Protein AF-A0A135VQN6-F1 (afdb_monomer_lite)

Foldseek 3Di:
DVVVVVVVVVVVVVLLLVLLLVLLQVLLQQLLQQLCVVVVDDQDDFPPPCSVVSSSLVSLLVLLVLVVCCPPPVRVVSNLVSLLSSLVSSQVSQLDPVSSLSSLQSNLVNSLVSNVVSCCRNPVCLVVDPCNVVVSCSSSVSSSVSSCSSCVNNVVSNVVVVVVVVVVDDPDPPFPWQADPVGDTDSDQDQADPPPRDGRDDPD

Radius of gyration: 25.57 Å; chains: 1; bounding box: 72×29×68 Å

Structure (mmCIF, N/CA/C/O backbone):
data_AF-A0A135VQN6-F1
#
_entry.id   AF-A0A135VQN6-F1
#
loop_
_atom_site.group_PDB
_atom_site.id
_atom_site.type_symbol
_atom_site.label_atom_id
_atom_site.label_alt_id
_atom_site.label_comp_id
_atom_site.label_asym_id
_atom_site.label_entity_id
_atom_site.label_seq_id
_atom_site.pdbx_PDB_ins_code
_atom_site.Cartn_x
_atom_site.Cartn_y
_atom_site.Cartn_z
_atom_site.occupancy
_atom_site.B_iso_or_equiv
_atom_site.auth_seq_id
_atom_site.auth_comp_id
_atom_site.auth_asym_id
_atom_site.auth_atom_id
_atom_site.pdbx_PDB_model_num
ATOM 1 N N . MET A 1 1 ? -41.389 0.219 5.157 1.00 51.88 1 MET A N 1
ATOM 2 C CA . MET A 1 1 ? -40.443 0.177 6.299 1.00 51.88 1 MET A CA 1
ATOM 3 C C . MET A 1 1 ? -39.212 -0.703 6.045 1.00 51.88 1 MET A C 1
ATOM 5 O O . MET A 1 1 ? -38.179 -0.419 6.625 1.00 51.88 1 MET A O 1
ATOM 9 N N . LEU A 1 2 ? -39.264 -1.704 5.150 1.00 51.34 2 LEU A N 1
ATOM 10 C CA . LEU A 1 2 ? -38.089 -2.506 4.746 1.00 51.34 2 LEU A CA 1
ATOM 11 C C . LEU A 1 2 ? -37.063 -1.756 3.865 1.00 51.34 2 LEU A C 1
ATOM 13 O O . LEU A 1 2 ? -35.894 -2.120 3.862 1.00 51.34 2 LEU A O 1
ATOM 17 N N . THR A 1 3 ? -37.468 -0.697 3.159 1.00 53.47 3 THR A N 1
ATOM 18 C CA . THR A 1 3 ? -36.579 0.101 2.293 1.00 53.47 3 THR A CA 1
ATOM 19 C C . THR A 1 3 ? -35.587 0.963 3.083 1.00 53.47 3 THR A C 1
ATOM 21 O O . THR A 1 3 ? -34.406 0.988 2.765 1.00 53.47 3 THR A O 1
ATOM 24 N N . TRP A 1 4 ? -36.025 1.562 4.195 1.00 51.94 4 TRP A N 1
ATOM 25 C CA . TRP A 1 4 ? -35.196 2.459 5.013 1.00 51.94 4 TRP A CA 1
ATOM 26 C C . TRP A 1 4 ? -33.974 1.779 5.658 1.00 51.94 4 TRP A C 1
ATOM 28 O O . TRP A 1 4 ? -32.922 2.395 5.807 1.00 51.94 4 TRP A O 1
ATOM 38 N N . HIS A 1 5 ? -34.081 0.498 6.027 1.00 54.38 5 HIS A N 1
ATOM 39 C CA . HIS A 1 5 ? -32.941 -0.248 6.572 1.00 54.38 5 HIS A CA 1
ATOM 40 C C . HIS A 1 5 ? -31.945 -0.698 5.496 1.00 54.38 5 HIS A C 1
ATOM 42 O O . HIS A 1 5 ? -30.754 -0.810 5.790 1.00 54.38 5 HIS A O 1
ATOM 48 N N . ALA A 1 6 ? -32.405 -0.920 4.260 1.00 63.00 6 ALA A N 1
ATOM 49 C CA . ALA A 1 6 ? -31.524 -1.253 3.145 1.00 63.00 6 ALA A CA 1
ATOM 50 C C . ALA A 1 6 ? -30.645 -0.052 2.755 1.00 63.00 6 ALA A C 1
ATOM 52 O O . ALA A 1 6 ? -29.435 -0.207 2.584 1.00 63.00 6 ALA A O 1
ATOM 53 N N . ASP A 1 7 ? -31.227 1.149 2.720 1.00 66.25 7 ASP A N 1
ATOM 54 C CA . ASP A 1 7 ? -30.519 2.376 2.336 1.00 66.25 7 ASP A CA 1
ATOM 55 C C . ASP A 1 7 ? -29.424 2.756 3.348 1.00 66.25 7 ASP A C 1
ATOM 57 O O . ASP A 1 7 ? -28.283 3.035 2.966 1.00 66.25 7 ASP A O 1
ATOM 61 N N . ALA A 1 8 ? -29.718 2.657 4.651 1.00 66.94 8 ALA A N 1
ATOM 62 C CA . ALA A 1 8 ? -28.738 2.923 5.707 1.00 66.94 8 ALA A CA 1
ATOM 63 C C . ALA A 1 8 ? -27.554 1.933 5.687 1.00 66.94 8 ALA A C 1
ATOM 65 O O . ALA A 1 8 ? -26.400 2.319 5.899 1.00 66.94 8 ALA A O 1
ATOM 66 N N . GLY A 1 9 ? -27.816 0.653 5.393 1.00 71.56 9 GLY A N 1
ATOM 67 C CA . GLY A 1 9 ? -26.772 -0.368 5.270 1.00 71.56 9 GLY A CA 1
ATOM 68 C C . GLY A 1 9 ? -25.844 -0.134 4.073 1.00 71.56 9 GLY A C 1
ATOM 69 O O . GLY A 1 9 ? -24.624 -0.288 4.194 1.00 71.56 9 GLY A O 1
ATOM 70 N N . LEU A 1 10 ? -26.401 0.288 2.933 1.00 75.31 10 LEU A N 1
ATOM 71 C CA . LEU A 1 10 ? -25.640 0.606 1.720 1.00 75.31 10 LEU A CA 1
ATOM 72 C C . LEU A 1 10 ? -24.741 1.829 1.909 1.00 75.31 10 LEU A C 1
ATOM 74 O O . LEU A 1 10 ? -23.573 1.807 1.512 1.00 75.31 10 LEU A O 1
ATOM 78 N N . GLU A 1 11 ? -25.245 2.878 2.557 1.00 78.06 11 GLU A N 1
ATOM 79 C CA . GLU A 1 11 ? -24.457 4.077 2.836 1.00 78.06 11 GLU A CA 1
ATOM 80 C C . GLU A 1 11 ? -23.295 3.789 3.793 1.00 78.06 11 GLU A C 1
ATOM 82 O O . GLU A 1 11 ? -22.157 4.211 3.552 1.00 78.06 11 GLU A O 1
ATOM 87 N N . GLN A 1 12 ? -23.540 2.997 4.838 1.00 75.25 12 GLN A N 1
ATOM 88 C CA . GLN A 1 12 ? -22.486 2.582 5.753 1.00 75.25 12 GLN A CA 1
ATOM 89 C C . GLN A 1 12 ? -21.418 1.744 5.032 1.00 75.25 12 GLN A C 1
ATOM 91 O O . GLN A 1 12 ? -20.223 2.020 5.177 1.00 75.25 12 GLN A O 1
ATOM 96 N N . ALA A 1 13 ? -21.819 0.773 4.205 1.00 76.88 13 ALA A N 1
ATOM 97 C CA . ALA A 1 13 ? -20.895 -0.033 3.406 1.00 76.88 13 ALA A CA 1
ATOM 98 C C . ALA A 1 13 ? -20.051 0.825 2.446 1.00 76.88 13 ALA A C 1
ATOM 100 O O . ALA A 1 13 ? -18.825 0.680 2.409 1.00 76.88 13 ALA A O 1
ATOM 101 N N . ARG A 1 14 ? -20.674 1.775 1.736 1.00 84.19 14 ARG A N 1
ATOM 102 C CA . ARG A 1 14 ? -19.988 2.735 0.855 1.00 84.19 14 ARG A CA 1
ATOM 103 C C . ARG A 1 14 ? -18.934 3.536 1.614 1.00 84.19 14 ARG A C 1
ATOM 105 O O . ARG A 1 14 ? -17.789 3.615 1.175 1.00 84.19 14 ARG A O 1
ATOM 112 N N . ASN A 1 15 ? -19.286 4.070 2.781 1.00 85.06 15 ASN A N 1
ATOM 113 C CA . ASN A 1 15 ? -18.371 4.866 3.600 1.00 85.06 15 ASN A CA 1
ATOM 114 C C . ASN A 1 15 ? -17.160 4.048 4.075 1.00 85.06 15 ASN A C 1
ATOM 116 O O . ASN A 1 15 ? -16.049 4.573 4.162 1.00 85.06 15 ASN A O 1
ATOM 120 N N . HIS A 1 16 ? -17.338 2.752 4.347 1.00 85.50 16 HIS A N 1
ATOM 121 C CA . HIS A 1 16 ? -16.221 1.858 4.655 1.00 85.50 16 HIS A CA 1
ATOM 122 C C . HIS A 1 16 ? -15.303 1.632 3.449 1.00 85.50 16 HIS A C 1
ATOM 124 O O . HIS A 1 16 ? -14.084 1.684 3.606 1.00 85.50 16 HIS A O 1
ATOM 130 N N . ILE A 1 17 ? -15.867 1.415 2.259 1.00 88.88 17 ILE A N 1
ATOM 131 C CA . ILE A 1 17 ? -15.091 1.214 1.026 1.00 88.88 17 ILE A CA 1
ATOM 132 C C . ILE A 1 17 ? -14.264 2.460 0.708 1.00 88.88 17 ILE A C 1
ATOM 134 O O . ILE A 1 17 ? -13.051 2.355 0.544 1.00 88.88 17 ILE A O 1
ATOM 138 N N . VAL A 1 18 ? -14.900 3.636 0.694 1.00 93.12 18 VAL A N 1
ATOM 139 C CA . VAL A 1 18 ? -14.240 4.910 0.369 1.00 93.12 18 VAL A CA 1
ATOM 140 C C . VAL A 1 18 ? -13.104 5.210 1.344 1.00 93.12 18 VAL A C 1
ATOM 142 O O . VAL A 1 18 ? -12.029 5.618 0.920 1.00 93.12 18 VAL A O 1
ATOM 145 N N . ARG A 1 19 ? -13.293 4.963 2.646 1.00 91.75 19 ARG A N 1
ATOM 146 C CA . ARG A 1 19 ? -12.235 5.192 3.645 1.00 91.75 19 ARG A CA 1
ATOM 147 C C . ARG A 1 19 ? -11.033 4.272 3.461 1.00 91.75 19 ARG A C 1
ATOM 149 O O . ARG A 1 19 ? -9.909 4.746 3.582 1.00 91.75 19 ARG A O 1
ATOM 156 N N . ASN A 1 20 ? -11.262 2.995 3.162 1.00 93.50 20 ASN A N 1
ATOM 157 C CA . ASN A 1 20 ? -10.170 2.050 2.921 1.00 93.50 20 ASN A CA 1
ATOM 158 C C . ASN A 1 20 ? -9.434 2.383 1.613 1.00 93.50 20 ASN A C 1
ATOM 160 O O . ASN A 1 20 ? -8.210 2.346 1.577 1.00 93.50 20 ASN A O 1
ATOM 164 N N . LEU A 1 21 ? -10.164 2.764 0.560 1.00 95.69 21 LEU A N 1
ATOM 165 C CA . LEU A 1 21 ? -9.567 3.238 -0.690 1.00 95.69 21 LEU A CA 1
ATOM 166 C C . LEU A 1 21 ? -8.705 4.484 -0.453 1.00 95.69 21 LEU A C 1
ATOM 168 O O . LEU A 1 21 ? -7.562 4.532 -0.895 1.00 95.69 21 LEU A O 1
ATOM 172 N N . LEU A 1 22 ? -9.231 5.472 0.277 1.00 96.56 22 LEU A N 1
ATOM 173 C CA . LEU A 1 22 ? -8.521 6.714 0.572 1.00 96.56 22 LEU A CA 1
ATOM 174 C C . LEU A 1 22 ? -7.262 6.461 1.412 1.00 96.56 22 LEU A C 1
ATOM 176 O O . LEU A 1 22 ? -6.206 7.002 1.100 1.00 96.56 22 LEU A O 1
ATOM 180 N N . GLY A 1 23 ? -7.354 5.603 2.432 1.00 94.94 23 GLY A N 1
ATOM 181 C CA . GLY A 1 23 ? -6.194 5.187 3.220 1.00 94.94 23 GLY A CA 1
ATOM 182 C C . GLY A 1 23 ? -5.141 4.474 2.370 1.00 94.94 23 GLY A C 1
ATOM 183 O O . GLY A 1 23 ? -3.954 4.754 2.513 1.00 94.94 23 GLY A O 1
ATOM 184 N N . GLY A 1 24 ? -5.570 3.612 1.442 1.00 96.25 24 GLY A N 1
ATOM 185 C CA . GLY A 1 24 ? -4.678 2.928 0.508 1.00 96.25 24 GLY A CA 1
ATOM 186 C C . GLY A 1 24 ? -3.982 3.886 -0.459 1.00 96.25 24 GLY A C 1
ATOM 187 O O . GLY A 1 24 ? -2.772 3.791 -0.656 1.00 96.25 24 GLY A O 1
ATOM 188 N N . LEU A 1 25 ? -4.723 4.854 -1.004 1.00 97.62 25 LEU A N 1
ATOM 189 C CA . LEU A 1 25 ? -4.193 5.894 -1.884 1.00 97.62 25 LEU A CA 1
ATOM 190 C C . LEU A 1 25 ? -3.160 6.765 -1.161 1.00 97.62 25 LEU A C 1
ATOM 192 O O . LEU A 1 25 ? -2.025 6.872 -1.618 1.00 97.62 25 LEU A O 1
ATOM 196 N N . ILE A 1 26 ? -3.533 7.353 -0.021 1.00 97.75 26 ILE A N 1
ATOM 197 C CA . ILE A 1 26 ? -2.648 8.237 0.750 1.00 97.75 26 ILE A CA 1
ATOM 198 C C . ILE A 1 26 ? -1.417 7.464 1.228 1.00 97.75 26 ILE A C 1
ATOM 200 O O . ILE A 1 26 ? -0.299 7.950 1.074 1.00 97.75 26 ILE A O 1
ATOM 204 N N . GLY A 1 27 ? -1.606 6.248 1.749 1.00 97.25 27 GLY A N 1
ATOM 205 C CA . GLY A 1 27 ? -0.508 5.380 2.166 1.00 97.25 27 GLY A CA 1
ATOM 206 C C . GLY A 1 27 ? 0.478 5.113 1.029 1.00 97.25 27 GLY A C 1
ATOM 207 O O . GLY A 1 27 ? 1.678 5.265 1.227 1.00 97.25 27 GLY A O 1
ATOM 208 N N . SER A 1 28 ? -0.016 4.803 -0.172 1.00 97.50 28 SER A N 1
ATOM 209 C CA . SER A 1 28 ? 0.837 4.540 -1.341 1.00 97.50 28 SER A CA 1
ATOM 210 C C . SER A 1 28 ? 1.604 5.782 -1.795 1.00 97.50 28 SER A C 1
ATOM 212 O O . SER A 1 28 ? 2.800 5.690 -2.046 1.00 97.50 28 SER A O 1
ATOM 214 N N . VAL A 1 29 ? 0.954 6.953 -1.852 1.00 97.69 29 VAL A N 1
ATOM 215 C CA . VAL A 1 29 ? 1.615 8.212 -2.246 1.00 97.69 29 VAL A CA 1
ATOM 216 C C . VAL A 1 29 ? 2.700 8.603 -1.243 1.00 97.69 29 VAL A C 1
ATOM 218 O O . VAL A 1 29 ? 3.822 8.912 -1.640 1.00 97.69 29 VAL A O 1
ATOM 221 N N . VAL A 1 30 ? 2.388 8.562 0.057 1.00 97.75 30 VAL A N 1
ATOM 222 C CA . VAL A 1 30 ? 3.363 8.884 1.109 1.00 97.75 30 VAL A CA 1
ATOM 223 C C . VAL A 1 30 ? 4.508 7.876 1.100 1.00 97.75 30 VAL A C 1
ATOM 225 O O . VAL A 1 30 ? 5.666 8.276 1.141 1.00 97.75 30 VAL A O 1
ATOM 228 N N . GLY A 1 31 ? 4.201 6.584 0.992 1.00 97.00 31 GLY A N 1
ATOM 229 C CA . GLY A 1 31 ? 5.199 5.522 0.915 1.00 97.00 31 GLY A CA 1
ATOM 230 C C . GLY A 1 31 ? 6.148 5.681 -0.268 1.00 97.00 31 GLY A C 1
ATOM 231 O O . GLY A 1 31 ? 7.359 5.601 -0.088 1.00 97.00 31 GLY A O 1
ATOM 232 N N . ALA A 1 32 ? 5.607 5.951 -1.458 1.00 96.56 32 ALA A N 1
ATOM 233 C CA . ALA A 1 32 ? 6.393 6.168 -2.668 1.00 96.56 32 ALA A CA 1
ATOM 234 C C . ALA A 1 32 ? 7.325 7.379 -2.520 1.00 96.56 32 ALA A C 1
ATOM 236 O O . ALA A 1 32 ? 8.507 7.286 -2.843 1.00 96.56 32 ALA A O 1
ATOM 237 N N . GLY A 1 33 ? 6.819 8.488 -1.968 1.00 96.31 33 GLY A N 1
ATOM 238 C CA . GLY A 1 33 ? 7.621 9.681 -1.698 1.00 96.31 33 GLY A CA 1
ATOM 239 C C . GLY A 1 33 ? 8.730 9.439 -0.671 1.00 96.31 33 GLY A C 1
ATOM 240 O O . GLY A 1 33 ? 9.877 9.809 -0.909 1.00 96.31 33 GLY A O 1
ATOM 241 N N . VAL A 1 34 ? 8.415 8.777 0.447 1.00 96.44 34 VAL A N 1
ATOM 242 C CA . VAL A 1 34 ? 9.400 8.433 1.486 1.00 96.44 34 VAL A CA 1
ATOM 243 C C . VAL A 1 34 ? 10.484 7.524 0.921 1.00 96.44 34 VAL A C 1
ATOM 245 O O . VAL A 1 34 ? 11.666 7.812 1.098 1.00 96.44 34 VAL A O 1
ATOM 248 N N . LEU A 1 35 ? 10.106 6.470 0.197 1.00 95.06 35 LEU A N 1
ATOM 249 C CA . LEU A 1 35 ? 11.075 5.544 -0.376 1.00 95.06 35 LEU A CA 1
ATOM 250 C C . LEU A 1 35 ? 11.969 6.234 -1.410 1.00 95.06 35 LEU A C 1
ATOM 252 O O . LEU A 1 35 ? 13.176 6.009 -1.411 1.00 95.06 35 LEU A O 1
ATOM 256 N N . ALA A 1 36 ? 11.409 7.107 -2.249 1.00 92.62 36 ALA A N 1
ATOM 257 C CA . ALA A 1 36 ? 12.186 7.874 -3.217 1.00 92.62 36 ALA A CA 1
ATOM 258 C C . ALA A 1 36 ? 13.203 8.810 -2.543 1.00 92.62 36 ALA A C 1
ATOM 260 O O . ALA A 1 36 ? 14.320 8.945 -3.032 1.00 92.62 36 ALA A O 1
ATOM 261 N N . ILE A 1 37 ? 12.862 9.417 -1.402 1.00 92.56 37 ILE A N 1
ATOM 262 C CA . ILE A 1 37 ? 13.809 10.229 -0.622 1.00 92.56 37 ILE A CA 1
ATOM 263 C C . ILE A 1 37 ? 14.908 9.348 -0.015 1.00 92.56 37 ILE A C 1
ATOM 265 O O . ILE A 1 37 ? 16.080 9.710 -0.069 1.00 92.56 37 ILE A O 1
ATOM 269 N N . LEU A 1 38 ? 14.541 8.196 0.556 1.00 93.81 38 LEU A N 1
ATOM 270 C CA . LEU A 1 38 ? 15.477 7.314 1.259 1.00 93.81 38 LEU A CA 1
ATOM 271 C C . LEU A 1 38 ? 16.432 6.568 0.321 1.00 93.81 38 LEU A C 1
ATOM 273 O O . LEU A 1 38 ? 17.587 6.359 0.679 1.00 93.81 38 LEU A O 1
ATOM 277 N N . LEU A 1 39 ? 15.960 6.138 -0.851 1.00 92.19 39 LEU A N 1
ATOM 278 C CA . LEU A 1 39 ? 16.791 5.458 -1.849 1.00 92.19 39 LEU A CA 1
ATOM 279 C C . LEU A 1 39 ? 17.518 6.433 -2.777 1.00 92.19 39 LEU A C 1
ATOM 281 O O . LEU A 1 39 ? 18.493 6.028 -3.403 1.00 92.19 39 LEU A O 1
ATOM 285 N N . ALA A 1 40 ? 17.043 7.679 -2.888 1.00 88.31 40 ALA A N 1
ATOM 286 C CA . ALA A 1 40 ? 17.524 8.670 -3.851 1.00 88.31 40 ALA A CA 1
ATOM 287 C C . ALA A 1 40 ? 17.783 8.060 -5.249 1.00 88.31 40 ALA A C 1
ATOM 289 O O . ALA A 1 40 ? 18.887 8.197 -5.787 1.00 88.31 40 ALA A O 1
ATOM 290 N N . PRO A 1 41 ? 16.804 7.333 -5.830 1.00 84.00 41 PRO A N 1
ATOM 291 C CA . PRO A 1 41 ? 17.029 6.589 -7.056 1.00 84.00 41 PRO A CA 1
ATOM 292 C C . PRO A 1 41 ? 17.374 7.545 -8.195 1.00 84.00 41 PRO A C 1
ATOM 294 O O . PRO A 1 41 ? 16.880 8.676 -8.256 1.00 84.00 41 PRO A O 1
ATOM 297 N N . HIS A 1 42 ? 18.205 7.073 -9.124 1.00 80.75 42 HIS A N 1
ATOM 298 C CA . HIS A 1 42 ? 18.492 7.840 -10.327 1.00 80.75 42 HIS A CA 1
ATOM 299 C C . HIS A 1 42 ? 17.186 8.150 -11.076 1.00 80.75 42 HIS A C 1
ATOM 301 O O . HIS A 1 42 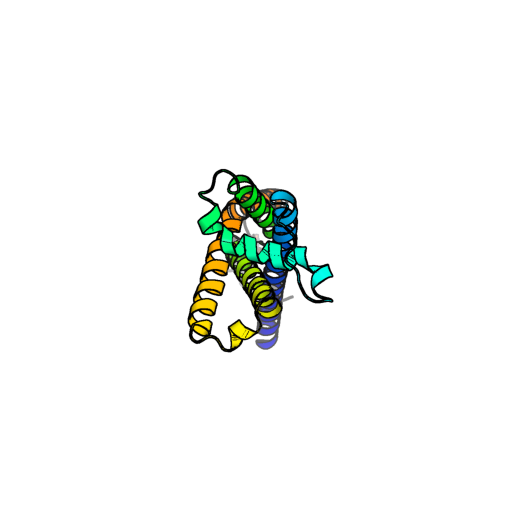? 16.344 7.256 -11.215 1.00 80.75 42 HIS A O 1
ATOM 307 N N . PRO A 1 43 ? 16.997 9.393 -11.561 1.00 77.88 43 PRO A N 1
ATOM 308 C CA . PRO A 1 43 ? 15.778 9.762 -12.261 1.00 77.88 43 PRO A CA 1
ATOM 309 C C . PRO A 1 43 ? 15.607 8.888 -13.501 1.00 77.88 43 PRO A C 1
ATOM 311 O O . PRO A 1 43 ? 16.454 8.887 -14.396 1.00 77.88 43 PRO A O 1
ATOM 314 N N . VAL A 1 44 ? 14.503 8.148 -13.560 1.00 85.12 44 VAL A N 1
ATOM 315 C CA . VAL A 1 44 ? 14.083 7.480 -14.793 1.00 85.12 44 VAL A CA 1
ATOM 316 C C . VAL A 1 44 ? 13.583 8.559 -15.752 1.00 85.12 44 VAL A C 1
ATOM 318 O O . VAL A 1 44 ? 12.815 9.441 -15.364 1.00 85.12 44 VAL A O 1
ATOM 321 N N . ALA A 1 45 ? 14.038 8.511 -17.004 1.00 88.00 45 ALA A N 1
ATOM 322 C CA . ALA A 1 45 ? 13.654 9.477 -18.025 1.00 88.00 45 ALA A CA 1
ATOM 323 C C . ALA A 1 45 ? 12.229 9.193 -18.527 1.00 88.00 45 ALA A C 1
ATOM 325 O O . ALA A 1 45 ? 12.034 8.464 -19.499 1.00 88.00 45 ALA A O 1
ATOM 326 N N . TYR A 1 46 ? 11.228 9.763 -17.855 1.00 90.81 46 TYR A N 1
ATOM 327 C CA . TYR A 1 46 ? 9.849 9.747 -18.341 1.00 90.81 46 TYR A CA 1
ATOM 328 C C . TYR A 1 46 ? 9.627 10.835 -19.404 1.00 90.81 46 TYR A C 1
ATOM 330 O O . TYR A 1 46 ? 10.176 11.932 -19.283 1.00 90.81 46 TYR A O 1
ATOM 338 N N . PRO A 1 47 ? 8.798 10.576 -20.432 1.00 92.38 47 PRO A N 1
ATOM 339 C CA . PRO A 1 47 ? 8.373 11.606 -21.368 1.00 92.38 47 PRO A CA 1
ATOM 340 C C . PRO A 1 47 ? 7.497 12.654 -20.667 1.00 92.38 47 PRO A C 1
ATOM 342 O O . PRO A 1 47 ? 6.710 12.336 -19.772 1.00 92.38 47 PRO A O 1
ATOM 345 N N . SER A 1 48 ? 7.589 13.909 -21.108 1.00 91.69 48 SER A N 1
ATOM 346 C CA . SER A 1 48 ? 6.712 14.980 -20.622 1.00 91.69 48 SER A CA 1
ATOM 347 C C . SER A 1 48 ? 5.237 14.665 -20.938 1.00 91.69 48 SER A C 1
ATOM 349 O O . SER A 1 48 ? 4.961 14.183 -22.042 1.00 91.69 48 SER A O 1
ATOM 351 N N . PRO A 1 49 ? 4.273 14.902 -20.020 1.00 91.62 49 PRO A N 1
ATOM 352 C CA . PRO A 1 49 ? 4.382 15.608 -18.732 1.00 91.62 49 PRO A CA 1
ATOM 353 C C . PRO A 1 49 ? 4.605 14.698 -17.505 1.00 91.62 49 PRO A C 1
ATOM 355 O O . PRO A 1 49 ? 4.430 15.142 -16.365 1.00 91.62 49 PRO A O 1
ATOM 358 N N . PHE A 1 50 ? 4.921 13.416 -17.712 1.00 91.88 50 PHE A N 1
ATOM 359 C CA . PHE A 1 50 ? 5.051 12.427 -16.633 1.00 91.88 50 PHE A CA 1
ATOM 360 C C . PHE A 1 50 ? 6.349 12.571 -15.834 1.00 91.88 50 PHE A C 1
ATOM 362 O O . PHE A 1 50 ? 6.442 12.083 -14.708 1.00 91.88 50 PHE A O 1
ATOM 369 N N . ASP A 1 51 ? 7.312 13.307 -16.381 1.00 89.69 51 ASP A N 1
ATOM 370 C CA . ASP A 1 51 ? 8.516 13.763 -15.698 1.00 89.69 51 ASP A CA 1
ATOM 371 C C . ASP A 1 51 ? 8.207 14.513 -14.397 1.00 89.69 51 ASP A C 1
ATOM 373 O O . ASP A 1 51 ? 8.949 14.370 -13.438 1.00 89.69 51 ASP A O 1
ATOM 377 N N . ASN A 1 52 ? 7.079 15.222 -14.288 1.00 90.62 52 ASN A N 1
ATOM 378 C CA . ASN A 1 52 ? 6.705 15.923 -13.050 1.00 90.62 52 ASN A CA 1
ATOM 379 C C . ASN A 1 52 ? 6.257 14.995 -11.908 1.00 90.62 52 ASN A C 1
ATOM 381 O O . ASN A 1 52 ? 6.325 15.375 -10.740 1.00 90.62 52 ASN A O 1
ATOM 385 N N . ILE A 1 53 ? 5.783 13.786 -12.225 1.00 92.94 53 ILE A N 1
ATOM 386 C CA . ILE A 1 53 ? 5.267 12.815 -11.242 1.00 92.94 53 ILE A CA 1
ATOM 387 C C . ILE A 1 53 ? 6.183 11.596 -11.087 1.00 92.94 53 ILE A C 1
ATOM 389 O O . ILE A 1 53 ? 5.782 10.585 -10.506 1.00 92.94 53 ILE A O 1
ATOM 393 N N . TRP A 1 54 ? 7.420 11.690 -11.581 1.00 92.75 54 TRP A N 1
ATOM 394 C CA . TRP A 1 54 ? 8.379 10.586 -11.621 1.00 92.75 54 TRP A CA 1
ATOM 395 C C . TRP A 1 54 ? 8.605 9.938 -10.249 1.00 92.75 54 TRP A C 1
ATOM 397 O O . TRP A 1 54 ? 8.703 8.718 -10.159 1.00 92.75 54 TRP A O 1
ATOM 407 N N . VAL A 1 55 ? 8.616 10.741 -9.177 1.00 93.50 55 VAL A N 1
ATOM 408 C CA . VAL A 1 55 ? 8.788 10.282 -7.788 1.00 93.50 55 VAL A CA 1
ATOM 409 C C . VAL A 1 55 ? 7.720 9.260 -7.410 1.00 93.50 55 VAL A C 1
ATOM 411 O O . VAL A 1 55 ? 8.022 8.249 -6.784 1.00 93.50 55 VAL A O 1
ATOM 414 N N . LEU A 1 56 ? 6.469 9.504 -7.809 1.00 95.31 56 LEU A N 1
ATOM 415 C CA . LEU A 1 56 ? 5.362 8.598 -7.526 1.00 95.31 56 LEU A CA 1
ATOM 416 C C . LEU A 1 56 ? 5.477 7.312 -8.353 1.00 95.31 56 LEU A C 1
ATOM 418 O O . LEU A 1 56 ? 5.287 6.226 -7.812 1.00 95.31 56 LEU A O 1
ATOM 422 N N . LEU A 1 57 ? 5.812 7.432 -9.641 1.00 95.44 57 LEU A N 1
ATOM 423 C CA . LEU A 1 57 ? 5.956 6.294 -10.556 1.00 95.44 57 LEU A CA 1
ATOM 424 C C . LEU A 1 57 ? 7.093 5.362 -10.108 1.00 95.44 57 LEU A C 1
ATOM 426 O O . LEU A 1 57 ? 6.854 4.191 -9.813 1.00 95.44 57 LEU A O 1
ATOM 430 N N . VAL A 1 58 ? 8.299 5.915 -9.952 1.00 94.12 58 VAL A N 1
ATOM 431 C CA . VAL A 1 58 ? 9.502 5.194 -9.506 1.00 94.12 58 VAL A CA 1
ATOM 432 C C . VAL A 1 58 ? 9.356 4.710 -8.069 1.00 94.12 58 VAL A C 1
ATOM 434 O O . VAL A 1 58 ? 9.781 3.604 -7.744 1.00 94.12 58 VAL A O 1
ATOM 437 N N . GLY A 1 59 ? 8.755 5.508 -7.187 1.00 94.50 59 GLY A N 1
ATOM 438 C CA . GLY A 1 59 ? 8.531 5.119 -5.797 1.00 94.50 59 GLY A CA 1
ATOM 439 C C . GLY A 1 59 ? 7.610 3.904 -5.683 1.00 94.50 59 GLY A C 1
ATOM 440 O O . GLY A 1 59 ? 7.941 2.954 -4.977 1.00 94.50 59 GLY A O 1
ATOM 441 N N . CYS A 1 60 ? 6.490 3.883 -6.414 1.00 96.06 60 CYS A N 1
ATOM 442 C CA . CYS A 1 60 ? 5.590 2.727 -6.444 1.00 96.06 60 CYS A CA 1
ATOM 443 C C . CYS A 1 60 ? 6.235 1.504 -7.103 1.00 96.06 60 CYS A C 1
ATOM 445 O O . CYS A 1 60 ? 6.078 0.396 -6.601 1.00 96.06 60 CYS A O 1
ATOM 447 N N . GLU A 1 61 ? 6.976 1.678 -8.199 1.00 94.25 61 GLU A N 1
ATOM 448 C CA . GLU A 1 61 ? 7.735 0.592 -8.830 1.00 94.25 61 GLU A CA 1
ATOM 449 C C . GLU A 1 61 ? 8.756 -0.034 -7.871 1.00 94.25 61 GLU A C 1
ATOM 451 O O . GLU A 1 61 ? 8.745 -1.248 -7.677 1.00 94.25 61 GLU A O 1
ATOM 456 N N . ASN A 1 62 ? 9.546 0.779 -7.165 1.00 94.50 62 ASN A N 1
ATOM 457 C CA . ASN A 1 62 ? 10.463 0.273 -6.145 1.00 94.50 62 ASN A CA 1
ATOM 458 C C . ASN A 1 62 ? 9.715 -0.414 -4.994 1.00 94.50 62 ASN A C 1
ATOM 460 O O . ASN A 1 62 ? 10.105 -1.502 -4.580 1.00 94.50 62 ASN A O 1
ATOM 464 N N . LEU A 1 63 ? 8.608 0.159 -4.499 1.00 95.81 63 LEU A N 1
ATOM 465 C CA . LEU A 1 63 ? 7.780 -0.488 -3.471 1.00 95.81 63 LEU A CA 1
ATOM 466 C C . LEU A 1 63 ? 7.259 -1.856 -3.932 1.00 95.81 63 LEU A C 1
ATOM 468 O O . LEU A 1 63 ? 7.256 -2.800 -3.140 1.00 95.81 63 LEU A O 1
ATOM 472 N N . GLN A 1 64 ? 6.856 -1.997 -5.196 1.00 95.62 64 GLN A N 1
ATOM 473 C CA . GLN A 1 64 ? 6.445 -3.281 -5.766 1.00 95.62 64 GLN A CA 1
ATOM 474 C C . GLN A 1 64 ? 7.586 -4.309 -5.722 1.00 95.62 64 GLN A C 1
ATOM 476 O O . GLN A 1 64 ? 7.345 -5.479 -5.419 1.00 95.62 64 GLN A O 1
ATOM 481 N N . GLN A 1 65 ? 8.823 -3.858 -5.913 1.00 91.94 65 GLN A N 1
ATOM 482 C CA . GLN A 1 65 ? 10.039 -4.670 -5.857 1.00 91.94 65 GLN A CA 1
ATOM 483 C C . GLN A 1 65 ? 10.606 -4.836 -4.434 1.00 91.94 65 GLN A C 1
ATOM 485 O O . GLN A 1 65 ? 11.717 -5.326 -4.269 1.00 91.94 65 GLN A O 1
ATOM 490 N N . SER A 1 66 ? 9.858 -4.502 -3.375 1.00 91.12 66 SER A N 1
ATOM 491 C CA . SER A 1 66 ? 10.381 -4.577 -1.998 1.00 91.12 66 SER A CA 1
ATOM 492 C C . SER A 1 66 ? 10.921 -5.961 -1.621 1.00 91.12 66 SER A C 1
ATOM 494 O O . SER A 1 66 ? 11.969 -6.056 -0.997 1.00 91.12 66 SER A O 1
ATOM 496 N N . VAL A 1 67 ? 10.224 -7.045 -1.984 1.00 86.50 67 VAL A N 1
ATOM 497 C CA . VAL A 1 67 ? 10.564 -8.417 -1.546 1.00 86.50 67 VAL A CA 1
ATOM 498 C C . VAL A 1 67 ? 11.995 -8.834 -1.900 1.00 86.50 67 VAL A C 1
ATOM 500 O O . VAL A 1 67 ? 12.713 -9.224 -0.980 1.00 86.50 67 VAL A O 1
ATOM 503 N N . PRO A 1 68 ? 12.449 -8.754 -3.166 1.00 85.00 68 PRO A N 1
ATOM 504 C CA . PRO A 1 68 ? 13.833 -9.094 -3.496 1.00 85.00 68 PRO A CA 1
ATOM 505 C C . PRO A 1 68 ? 14.862 -8.180 -2.810 1.00 85.00 68 PRO A C 1
ATOM 507 O O . PRO A 1 68 ? 15.957 -8.640 -2.499 1.00 85.00 68 PRO A O 1
ATOM 510 N N . HIS A 1 69 ? 14.511 -6.925 -2.513 1.00 87.31 69 HIS A N 1
ATOM 511 C CA . HIS A 1 69 ? 15.413 -5.956 -1.880 1.00 87.31 69 HIS A CA 1
ATOM 512 C C . HIS A 1 69 ? 15.414 -5.988 -0.342 1.00 87.31 69 HIS A C 1
ATOM 514 O O . HIS A 1 69 ? 16.308 -5.425 0.283 1.00 87.31 69 HIS A O 1
ATOM 520 N N . LEU A 1 70 ? 14.479 -6.694 0.303 1.00 80.06 70 LEU A N 1
ATOM 521 C CA . LEU A 1 70 ? 14.459 -6.833 1.768 1.00 80.06 70 LEU A CA 1
ATOM 522 C C . LEU A 1 70 ? 15.656 -7.621 2.322 1.00 80.06 70 LEU A C 1
ATOM 524 O O . LEU A 1 70 ? 15.957 -7.504 3.509 1.00 80.06 70 LEU A O 1
ATOM 528 N N . LEU A 1 71 ? 16.323 -8.423 1.490 1.00 84.50 71 LEU A N 1
ATOM 529 C CA . LEU A 1 71 ? 17.522 -9.177 1.872 1.00 84.50 71 LEU A CA 1
ATOM 530 C C . LEU A 1 71 ? 18.826 -8.428 1.571 1.00 84.50 71 LEU A C 1
ATOM 532 O O . LEU A 1 71 ? 19.887 -8.866 2.013 1.00 84.50 71 LEU A O 1
ATOM 536 N N . ASP A 1 72 ? 18.764 -7.317 0.837 1.00 90.62 72 ASP A N 1
ATOM 537 C CA . ASP A 1 72 ? 19.934 -6.496 0.549 1.00 90.62 72 ASP A CA 1
ATOM 538 C C . ASP A 1 72 ? 20.171 -5.510 1.706 1.00 90.62 72 ASP A C 1
ATOM 540 O O . ASP A 1 72 ? 19.360 -4.604 1.916 1.00 90.62 72 ASP A O 1
ATOM 544 N N . PRO A 1 73 ? 21.276 -5.636 2.463 1.00 88.31 73 PRO A N 1
ATOM 545 C CA . PRO A 1 73 ? 21.526 -4.804 3.637 1.00 88.31 73 PRO A CA 1
ATOM 546 C C . PRO A 1 73 ? 21.622 -3.307 3.315 1.00 88.31 73 PRO A C 1
ATOM 548 O O . PRO A 1 73 ? 21.391 -2.489 4.204 1.00 88.31 73 PRO A O 1
ATOM 551 N N . ASN A 1 74 ? 21.922 -2.935 2.067 1.00 90.00 74 ASN A N 1
ATOM 552 C CA . ASN A 1 74 ? 22.032 -1.531 1.668 1.00 90.00 74 ASN A CA 1
ATOM 553 C C . ASN A 1 74 ? 20.667 -0.854 1.505 1.00 90.00 74 ASN A C 1
ATOM 555 O O . ASN A 1 74 ? 20.545 0.349 1.723 1.00 90.00 74 ASN A O 1
ATOM 559 N N . THR A 1 75 ? 19.639 -1.613 1.124 1.00 92.44 75 THR A N 1
ATOM 560 C CA . THR A 1 75 ? 18.316 -1.074 0.775 1.00 92.44 75 THR A CA 1
ATOM 561 C C . THR A 1 75 ? 17.219 -1.516 1.743 1.00 92.44 75 THR A C 1
ATOM 563 O O . THR A 1 75 ? 16.224 -0.803 1.909 1.00 92.44 75 THR A O 1
ATOM 566 N N . ALA A 1 76 ? 17.417 -2.623 2.467 1.00 92.88 76 ALA A N 1
ATOM 567 C CA . ALA A 1 76 ? 16.451 -3.193 3.404 1.00 92.88 76 ALA A CA 1
ATOM 568 C C . ALA A 1 76 ? 15.963 -2.186 4.455 1.00 92.88 76 ALA A C 1
ATOM 570 O O . ALA A 1 76 ? 14.767 -2.126 4.738 1.00 92.88 76 ALA A O 1
ATOM 571 N N . GLY A 1 77 ? 16.862 -1.358 5.002 1.00 93.75 77 GLY A N 1
ATOM 572 C CA . GLY A 1 77 ? 16.503 -0.325 5.980 1.00 93.75 77 GLY A CA 1
ATOM 573 C C . GLY A 1 77 ? 15.501 0.692 5.424 1.00 93.75 77 GLY A C 1
ATOM 574 O O . GLY A 1 77 ? 14.500 0.992 6.076 1.00 93.75 77 GLY A O 1
ATOM 575 N N . SER A 1 78 ? 15.721 1.159 4.193 1.00 95.19 78 SER A N 1
ATOM 576 C CA . SER A 1 78 ? 14.844 2.114 3.504 1.00 95.19 78 SER A CA 1
ATOM 577 C C . SER A 1 78 ? 13.475 1.511 3.185 1.00 95.19 78 SER A C 1
ATOM 579 O O . SER A 1 78 ? 12.446 2.167 3.376 1.00 95.19 78 SER A O 1
ATOM 581 N N . PHE A 1 79 ? 13.440 0.241 2.770 1.00 94.94 79 PHE A N 1
ATOM 582 C CA . PHE A 1 79 ? 12.195 -0.493 2.538 1.00 94.94 79 PHE A CA 1
ATOM 583 C C . PHE A 1 79 ? 11.401 -0.705 3.828 1.00 94.94 79 PHE A C 1
ATOM 585 O O . PHE A 1 79 ? 10.214 -0.377 3.875 1.00 94.94 79 PHE A O 1
ATOM 592 N N . LEU A 1 80 ? 12.045 -1.192 4.893 1.00 94.25 80 LEU A N 1
ATOM 593 C CA . LEU A 1 80 ? 11.406 -1.382 6.197 1.00 94.25 80 LEU A CA 1
ATOM 594 C C . LEU A 1 80 ? 10.852 -0.062 6.741 1.00 94.25 80 LEU A C 1
ATOM 596 O O . LEU A 1 80 ? 9.682 -0.004 7.116 1.00 94.25 80 LEU A O 1
ATOM 600 N N . ALA A 1 81 ? 11.650 1.008 6.724 1.00 95.12 81 ALA A N 1
ATOM 601 C CA . ALA A 1 81 ? 11.214 2.336 7.150 1.00 95.12 81 ALA A CA 1
ATOM 602 C C . ALA A 1 81 ? 9.989 2.821 6.359 1.00 95.12 81 ALA A C 1
ATOM 604 O O . ALA A 1 81 ? 9.015 3.284 6.954 1.00 95.12 81 ALA A O 1
ATOM 605 N 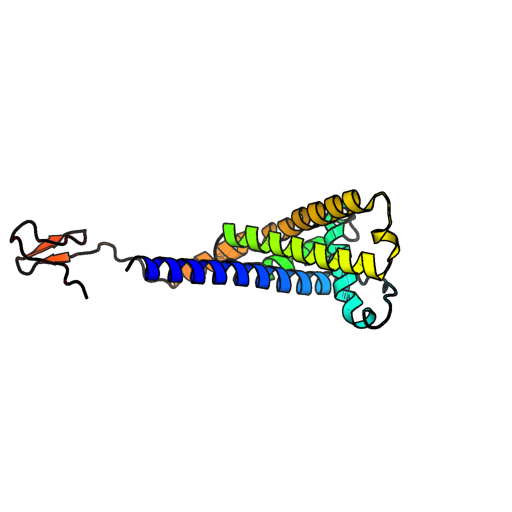N . SER A 1 82 ? 9.991 2.650 5.036 1.00 96.38 82 SER A N 1
ATOM 606 C CA . SER A 1 82 ? 8.866 3.051 4.183 1.00 96.38 82 SER A CA 1
ATOM 607 C C . SER A 1 82 ? 7.593 2.269 4.514 1.00 96.38 82 SER A C 1
ATOM 609 O O . SER A 1 82 ? 6.537 2.872 4.698 1.00 96.38 82 SER A O 1
ATOM 611 N N . TRP A 1 83 ? 7.674 0.945 4.685 1.00 97.06 83 TRP A N 1
ATOM 612 C CA . TRP A 1 83 ? 6.516 0.122 5.059 1.00 97.06 83 TRP A CA 1
ATOM 613 C C . TRP A 1 83 ? 5.975 0.437 6.456 1.00 97.06 83 TRP A C 1
ATOM 615 O O . TRP A 1 83 ? 4.754 0.432 6.650 1.00 97.06 83 TRP A O 1
ATOM 625 N N . LEU A 1 84 ? 6.848 0.773 7.413 1.00 96.75 84 LEU A N 1
ATOM 626 C CA . LEU A 1 84 ? 6.428 1.257 8.729 1.00 96.75 84 LEU A CA 1
ATOM 627 C C . LEU A 1 84 ? 5.653 2.574 8.609 1.00 96.75 84 LEU A C 1
ATOM 629 O O . LEU A 1 84 ? 4.570 2.692 9.184 1.00 96.75 84 LEU A O 1
ATOM 633 N N . VAL A 1 85 ? 6.150 3.535 7.823 1.00 97.62 85 VAL A N 1
ATOM 634 C CA . VAL A 1 85 ? 5.455 4.812 7.588 1.00 97.62 85 VAL A CA 1
ATOM 635 C C . VAL A 1 85 ? 4.102 4.587 6.915 1.00 97.62 85 VAL A C 1
ATOM 637 O O . VAL A 1 85 ? 3.101 5.134 7.377 1.00 97.62 85 VAL A O 1
ATOM 640 N N . ILE A 1 86 ? 4.031 3.738 5.885 1.00 97.56 86 ILE A N 1
ATOM 641 C CA . ILE A 1 86 ? 2.764 3.382 5.226 1.00 97.56 86 ILE A CA 1
ATOM 642 C C . ILE A 1 86 ? 1.775 2.821 6.253 1.00 97.56 86 ILE A C 1
ATOM 644 O O . ILE A 1 86 ? 0.626 3.258 6.302 1.00 97.56 86 ILE A O 1
ATOM 648 N N . GLY A 1 87 ? 2.210 1.886 7.103 1.00 96.25 87 GLY A N 1
ATOM 649 C CA . GLY A 1 87 ? 1.350 1.305 8.133 1.00 96.25 87 GLY A CA 1
ATOM 650 C C . GLY A 1 87 ? 0.852 2.332 9.154 1.00 96.25 87 GLY A C 1
ATOM 651 O O . GLY A 1 87 ? -0.327 2.308 9.515 1.00 96.25 87 GLY A O 1
ATOM 652 N N . VAL A 1 88 ? 1.704 3.280 9.562 1.00 96.69 88 VAL A N 1
ATOM 653 C CA . VAL A 1 88 ? 1.320 4.395 10.447 1.00 96.69 88 VAL A CA 1
ATOM 654 C C . VAL A 1 88 ? 0.257 5.281 9.798 1.00 96.69 88 VAL A C 1
ATOM 656 O O . VAL A 1 88 ? -0.747 5.605 10.432 1.00 96.69 88 VAL A O 1
ATOM 659 N N . VAL A 1 89 ? 0.437 5.630 8.524 1.00 96.69 89 VAL A N 1
ATOM 660 C CA . VAL A 1 89 ? -0.502 6.463 7.754 1.00 96.69 89 VAL A CA 1
ATOM 661 C C . VAL A 1 89 ? -1.838 5.752 7.526 1.00 96.69 89 VAL A C 1
ATOM 663 O O . VAL A 1 89 ? -2.891 6.382 7.576 1.00 96.69 89 VAL A O 1
ATOM 666 N N . VAL A 1 90 ? -1.818 4.436 7.309 1.00 94.94 90 VAL A N 1
ATOM 667 C CA . VAL A 1 90 ? -3.009 3.611 7.047 1.00 94.94 90 VAL A CA 1
ATOM 668 C C . VAL A 1 90 ? -3.843 3.347 8.308 1.00 94.94 90 VAL A C 1
ATOM 670 O O . VAL A 1 90 ? -5.075 3.249 8.234 1.00 94.94 90 VAL A O 1
ATOM 673 N N . ALA A 1 91 ? -3.212 3.243 9.478 1.00 93.56 91 ALA A N 1
ATOM 674 C CA . ALA A 1 91 ? -3.886 2.931 10.738 1.00 93.56 91 ALA A CA 1
ATOM 675 C C . ALA A 1 91 ? -5.111 3.815 11.077 1.00 93.56 91 ALA A C 1
ATOM 677 O O . ALA A 1 91 ? -6.158 3.243 11.388 1.00 93.56 91 ALA A O 1
ATOM 678 N N . PRO A 1 92 ? -5.085 5.163 10.981 1.00 90.62 92 PRO A N 1
ATOM 679 C CA . PRO A 1 92 ? -6.252 6.001 11.303 1.00 90.62 92 PRO A CA 1
ATOM 680 C C . PRO A 1 92 ? -7.467 5.764 10.389 1.00 90.62 92 PRO A C 1
ATOM 682 O O . PRO A 1 92 ? -8.617 5.994 10.783 1.00 90.62 92 PRO A O 1
ATOM 685 N N . PHE A 1 93 ? -7.254 5.256 9.173 1.00 89.81 93 PHE A N 1
ATOM 686 C CA . PHE A 1 93 ? -8.342 4.888 8.262 1.00 89.81 93 PHE A CA 1
ATOM 687 C C . PHE A 1 93 ? -8.992 3.550 8.657 1.00 89.81 93 PHE A C 1
ATOM 689 O O . PHE A 1 93 ? -10.169 3.305 8.367 1.00 89.81 93 PHE A O 1
ATOM 696 N N . SER A 1 94 ? -8.279 2.734 9.431 1.00 86.81 94 SER A N 1
ATOM 697 C CA . SER A 1 94 ? -8.635 1.365 9.784 1.00 86.81 94 SER A CA 1
ATOM 698 C C . SER A 1 94 ? -9.320 1.287 11.154 1.00 86.81 94 SER A C 1
ATOM 700 O O . SER A 1 94 ? -8.682 1.164 12.190 1.00 86.81 94 SER A O 1
ATOM 702 N N . LYS A 1 95 ? -10.661 1.308 11.186 1.00 80.69 95 LYS A N 1
ATOM 703 C CA . LYS A 1 95 ? -11.432 1.196 12.454 1.00 80.69 95 LYS A CA 1
ATOM 704 C C . LYS A 1 95 ? -11.380 -0.191 13.118 1.00 80.69 95 LYS A C 1
ATOM 706 O O . LYS A 1 95 ? -11.836 -0.344 14.243 1.00 80.69 95 LYS A O 1
ATOM 711 N N . SER A 1 96 ? -10.935 -1.213 12.396 1.00 86.88 96 SER A N 1
ATOM 712 C CA . SER A 1 96 ? -10.898 -2.601 12.862 1.00 86.88 96 SER A CA 1
ATOM 713 C C . SER A 1 96 ? -9.778 -3.359 12.160 1.00 86.88 96 SER A C 1
ATOM 715 O O . SER A 1 96 ? -9.325 -2.940 11.093 1.00 86.88 96 SER A O 1
ATOM 717 N N . TYR A 1 97 ? -9.392 -4.510 12.715 1.00 86.81 97 TYR A N 1
ATOM 718 C CA . TYR A 1 97 ? -8.415 -5.424 12.115 1.00 86.81 97 TYR A CA 1
ATOM 719 C C . TYR A 1 97 ? -8.730 -5.740 10.646 1.00 86.81 97 TYR A C 1
ATOM 721 O O . TYR A 1 97 ? -7.866 -5.638 9.782 1.00 86.81 97 TYR A O 1
ATOM 729 N N . TRP A 1 98 ? -9.994 -6.044 10.336 1.00 88.50 98 TRP A N 1
ATOM 730 C CA . TRP A 1 98 ? -10.398 -6.368 8.966 1.00 88.50 98 TRP A CA 1
ATOM 731 C C . TRP A 1 98 ? -10.365 -5.160 8.022 1.00 88.50 98 TRP A C 1
ATOM 733 O O . TRP A 1 98 ? -10.083 -5.303 6.834 1.00 88.50 98 TRP A O 1
ATOM 743 N N . ASN A 1 99 ? -10.604 -3.951 8.541 1.00 90.75 99 ASN A N 1
ATOM 744 C CA . ASN A 1 99 ? -10.442 -2.729 7.753 1.00 90.75 99 ASN A CA 1
ATOM 745 C C . ASN A 1 99 ? -8.966 -2.434 7.457 1.00 90.75 99 ASN A C 1
ATOM 747 O O . ASN A 1 99 ? -8.675 -1.948 6.367 1.00 90.75 99 ASN A O 1
ATOM 751 N N . ALA A 1 100 ? -8.046 -2.780 8.364 1.00 92.25 100 ALA A N 1
ATOM 752 C CA . ALA A 1 100 ? -6.609 -2.680 8.105 1.00 92.25 100 ALA A CA 1
ATOM 753 C C . ALA A 1 100 ? -6.194 -3.592 6.949 1.00 92.25 100 ALA A C 1
ATOM 755 O O . ALA A 1 100 ? -5.609 -3.109 5.987 1.00 92.25 100 ALA A O 1
ATOM 756 N N . VAL A 1 101 ? -6.614 -4.864 6.968 1.00 95.25 101 VAL A N 1
ATOM 757 C CA . VAL A 1 101 ? -6.366 -5.805 5.859 1.00 95.25 101 VAL A CA 1
ATOM 758 C C . VAL A 1 101 ? -6.911 -5.263 4.537 1.00 95.25 101 VAL A C 1
ATOM 760 O O . VAL A 1 101 ? -6.188 -5.215 3.547 1.00 95.25 101 VAL A O 1
ATOM 763 N N . ARG A 1 102 ? -8.162 -4.785 4.515 1.00 94.88 102 ARG A N 1
ATOM 764 C CA . ARG A 1 102 ? -8.762 -4.191 3.305 1.00 94.88 102 ARG A CA 1
ATOM 765 C C . ARG A 1 102 ? -7.995 -2.964 2.811 1.00 94.88 102 ARG A C 1
ATOM 767 O O . ARG A 1 102 ? -7.848 -2.796 1.606 1.00 94.88 102 ARG A O 1
ATOM 774 N N . THR A 1 103 ? -7.522 -2.113 3.716 1.00 95.88 103 THR A N 1
ATOM 775 C CA . THR A 1 103 ? -6.749 -0.919 3.352 1.00 95.88 103 THR A CA 1
ATOM 776 C C . THR A 1 103 ? -5.371 -1.296 2.806 1.00 95.88 103 THR A C 1
ATOM 778 O O . THR A 1 103 ? -4.960 -0.745 1.793 1.00 95.88 103 THR A O 1
ATOM 781 N N . SER A 1 104 ? -4.696 -2.291 3.385 1.00 97.12 104 SER A N 1
ATOM 782 C CA . SER A 1 104 ? -3.429 -2.835 2.872 1.00 97.12 104 SER A CA 1
ATOM 783 C C . SER A 1 104 ? -3.570 -3.486 1.493 1.00 97.12 104 SER A C 1
ATOM 785 O O . SER A 1 104 ? -2.690 -3.336 0.649 1.00 97.12 104 SER A O 1
ATOM 787 N N . VAL A 1 105 ? -4.699 -4.147 1.218 1.00 97.44 105 VAL A N 1
ATOM 788 C CA . VAL A 1 105 ? -5.026 -4.618 -0.139 1.00 97.44 105 VAL A CA 1
ATOM 789 C C . VAL A 1 105 ? -5.157 -3.432 -1.097 1.00 97.44 105 VAL A C 1
ATOM 791 O O . VAL A 1 105 ? -4.586 -3.473 -2.182 1.00 97.44 105 VAL A O 1
ATOM 794 N N . TRP A 1 106 ? -5.833 -2.348 -0.695 1.00 97.94 106 TRP A N 1
ATOM 795 C CA . TRP A 1 106 ? -5.903 -1.129 -1.510 1.00 97.94 106 TRP A CA 1
ATOM 796 C C . TRP A 1 106 ? -4.537 -0.478 -1.741 1.00 97.94 106 TRP A C 1
ATOM 798 O O . TRP A 1 106 ? -4.299 -0.018 -2.853 1.00 97.94 106 TRP A O 1
ATOM 808 N N . VAL A 1 107 ? -3.633 -0.481 -0.752 1.00 98.12 107 VAL A N 1
ATOM 809 C CA . VAL A 1 107 ? -2.232 -0.060 -0.949 1.00 98.12 107 VAL A CA 1
ATOM 810 C C . VAL A 1 107 ? -1.600 -0.870 -2.084 1.00 98.12 107 VAL A C 1
ATOM 812 O O . VAL A 1 107 ? -1.082 -0.297 -3.037 1.00 98.12 107 VAL A O 1
ATOM 815 N N . GLY A 1 108 ? -1.713 -2.201 -2.036 1.00 97.88 108 GLY A N 1
ATOM 816 C CA . GLY A 1 108 ? -1.190 -3.070 -3.089 1.00 97.88 108 GLY A CA 1
ATOM 817 C C . GLY A 1 108 ? -1.818 -2.815 -4.464 1.00 97.88 108 GLY A C 1
ATOM 818 O O . GLY A 1 108 ? -1.105 -2.747 -5.461 1.00 97.88 108 GLY A O 1
ATOM 819 N N . VAL A 1 109 ? -3.137 -2.610 -4.535 1.00 98.12 109 VAL A N 1
ATOM 820 C CA . VAL A 1 109 ? -3.831 -2.281 -5.795 1.00 98.12 109 VAL A CA 1
ATOM 821 C C . VAL A 1 109 ? -3.322 -0.962 -6.378 1.00 98.12 109 VAL A C 1
ATOM 823 O O . VAL A 1 109 ? -3.011 -0.905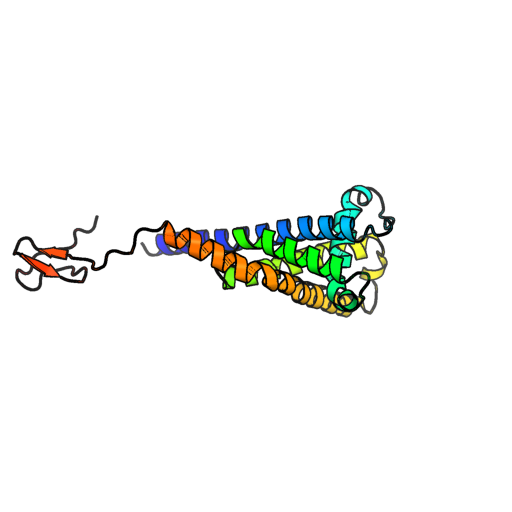 -7.566 1.00 98.12 109 VAL A O 1
ATOM 826 N N . VAL A 1 110 ? -3.220 0.090 -5.559 1.00 98.25 110 VAL A N 1
ATOM 827 C CA . VAL A 1 110 ? -2.754 1.412 -6.005 1.00 98.25 110 VAL A CA 1
ATOM 828 C C . VAL A 1 110 ? -1.30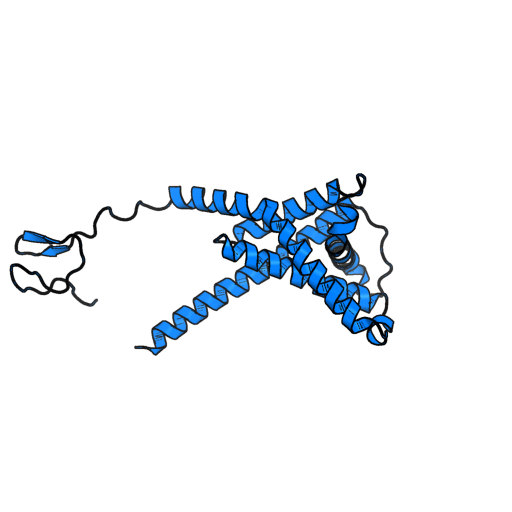8 1.335 -6.484 1.00 98.25 110 VAL A C 1
ATOM 830 O O . VAL A 1 110 ? -1.020 1.813 -7.579 1.00 98.25 110 VAL A O 1
ATOM 833 N N . ILE A 1 111 ? -0.425 0.678 -5.724 1.00 98.12 111 ILE A N 1
ATOM 834 C CA . ILE A 1 111 ? 0.960 0.426 -6.141 1.00 98.12 111 ILE A CA 1
ATOM 835 C C . ILE A 1 111 ? 0.977 -0.289 -7.494 1.00 98.12 111 ILE A C 1
ATOM 837 O O . ILE A 1 111 ? 1.608 0.203 -8.418 1.00 98.12 111 ILE A O 1
ATOM 841 N N . GLY A 1 112 ? 0.231 -1.387 -7.654 1.00 97.81 112 GLY A N 1
ATOM 842 C CA . GLY A 1 112 ? 0.198 -2.151 -8.905 1.00 97.81 112 GLY A CA 1
ATOM 843 C C . GLY A 1 112 ? -0.266 -1.333 -10.115 1.00 97.81 112 GLY A C 1
ATOM 844 O O . GLY A 1 112 ? 0.346 -1.414 -11.177 1.00 97.81 112 GLY A O 1
ATOM 845 N N . ILE A 1 113 ? -1.298 -0.495 -9.958 1.00 97.94 113 ILE A N 1
ATOM 846 C CA . ILE A 1 113 ? -1.788 0.393 -11.028 1.00 97.94 113 ILE A CA 1
ATOM 847 C C . ILE A 1 113 ? -0.736 1.445 -11.398 1.00 97.94 113 ILE A C 1
ATOM 849 O O . ILE A 1 113 ? -0.485 1.681 -12.582 1.00 97.94 113 ILE A O 1
ATOM 853 N N . VAL A 1 114 ? -0.116 2.082 -10.404 1.00 97.75 114 VAL A N 1
ATOM 854 C CA . VAL A 1 114 ? 0.902 3.117 -10.637 1.00 97.75 114 VAL A CA 1
ATOM 855 C C . VAL A 1 114 ? 2.162 2.505 -11.256 1.00 97.75 114 VAL A C 1
ATOM 857 O O . VAL A 1 114 ? 2.679 3.054 -12.225 1.00 97.75 114 VAL A O 1
ATOM 860 N N . SER A 1 115 ? 2.611 1.341 -10.781 1.00 96.44 115 SER A N 1
ATOM 861 C CA . SER A 1 115 ? 3.743 0.607 -11.358 1.00 96.44 115 SER A CA 1
ATOM 862 C C . SER A 1 115 ? 3.458 0.148 -12.788 1.00 96.44 115 SER A C 1
ATOM 864 O O . SER A 1 115 ? 4.310 0.305 -13.655 1.00 96.44 115 SER A O 1
ATOM 866 N N . LEU A 1 116 ? 2.251 -0.347 -13.085 1.00 96.88 116 LEU A N 1
ATOM 867 C CA . LEU A 1 116 ? 1.857 -0.652 -14.464 1.00 96.88 116 LEU A CA 1
ATOM 868 C C . LEU A 1 116 ? 1.899 0.601 -15.345 1.00 96.88 116 LEU A C 1
ATOM 870 O O . LEU A 1 116 ? 2.351 0.540 -16.486 1.00 96.88 116 LEU A O 1
ATOM 874 N N . SER A 1 117 ? 1.442 1.736 -14.815 1.00 96.00 117 SER A N 1
ATOM 875 C CA . SER A 1 117 ? 1.481 3.008 -15.540 1.00 96.00 117 SER A CA 1
ATOM 876 C C . SER A 1 117 ? 2.925 3.422 -15.833 1.00 96.00 117 SER A C 1
ATOM 878 O O . SER A 1 117 ? 3.218 3.778 -16.970 1.00 96.00 117 SER A O 1
ATOM 880 N N . SER A 1 118 ? 3.833 3.290 -14.855 1.00 95.56 118 SER A N 1
ATOM 881 C CA . SER A 1 118 ? 5.281 3.480 -15.041 1.00 95.56 118 SER A CA 1
ATOM 882 C C . SER A 1 118 ? 5.811 2.629 -16.201 1.00 95.56 118 SER A C 1
ATOM 884 O O . SER A 1 118 ? 6.348 3.162 -17.175 1.00 95.56 118 SER A O 1
ATOM 886 N N . ILE A 1 119 ? 5.556 1.315 -16.153 1.00 94.50 119 ILE A N 1
ATOM 887 C CA . ILE A 1 119 ? 6.012 0.350 -17.163 1.00 94.50 119 ILE A CA 1
ATOM 888 C C . ILE A 1 119 ? 5.490 0.714 -18.556 1.00 94.50 119 ILE A C 1
ATOM 890 O O . ILE A 1 119 ? 6.258 0.705 -19.512 1.00 94.50 119 ILE A O 1
ATOM 894 N N . LEU A 1 120 ? 4.204 1.050 -18.690 1.00 95.00 120 LEU A N 1
ATOM 895 C CA . LEU A 1 120 ? 3.600 1.387 -19.984 1.00 95.00 120 LEU A CA 1
ATOM 896 C C . LEU A 1 120 ? 4.132 2.698 -20.568 1.00 95.00 120 LEU A C 1
ATOM 898 O O . LEU A 1 120 ? 4.239 2.817 -21.788 1.00 95.00 120 LEU A O 1
ATOM 902 N N . ILE A 1 121 ? 4.456 3.673 -19.715 1.00 94.94 121 ILE A N 1
ATOM 903 C CA . ILE A 1 121 ? 5.023 4.954 -20.146 1.00 94.94 121 ILE A CA 1
ATOM 904 C C . ILE A 1 121 ? 6.463 4.762 -20.639 1.00 94.94 121 ILE A C 1
ATOM 906 O O . ILE A 1 121 ? 6.831 5.314 -21.675 1.00 94.94 121 ILE A O 1
ATOM 910 N N . VAL A 1 122 ? 7.274 3.983 -19.916 1.00 93.75 122 VAL A N 1
ATOM 911 C CA . VAL A 1 122 ? 8.694 3.758 -20.247 1.00 93.75 122 VAL A CA 1
ATOM 912 C C . VAL A 1 122 ? 8.861 2.738 -21.376 1.00 93.75 122 VAL A C 1
ATOM 914 O O . VAL A 1 122 ? 9.739 2.884 -22.224 1.00 93.75 122 VAL A O 1
ATOM 917 N N . ASN A 1 123 ? 8.010 1.713 -21.419 1.00 93.44 123 ASN A N 1
ATOM 918 C CA . ASN A 1 123 ? 8.057 0.635 -22.400 1.00 93.44 123 ASN A CA 1
ATOM 919 C C . ASN A 1 123 ? 6.669 0.358 -23.014 1.00 93.44 123 ASN A C 1
ATOM 921 O O . ASN A 1 123 ? 5.991 -0.603 -22.635 1.00 93.44 123 ASN A O 1
ATOM 925 N N . PRO A 1 124 ? 6.260 1.129 -24.039 1.00 92.56 124 PRO A N 1
ATOM 926 C CA . PRO A 1 124 ? 4.990 0.912 -24.735 1.00 92.56 124 PRO A CA 1
ATOM 927 C C . PRO A 1 124 ? 4.871 -0.473 -25.395 1.00 92.56 124 PRO A C 1
ATOM 929 O O . PRO A 1 124 ? 3.765 -0.993 -25.557 1.00 92.56 124 PRO A O 1
ATOM 932 N N . ALA A 1 125 ? 6.001 -1.104 -25.745 1.00 95.62 125 ALA A N 1
ATOM 933 C CA . ALA A 1 125 ? 6.027 -2.443 -26.338 1.00 95.62 125 ALA A CA 1
ATOM 934 C C . ALA A 1 125 ? 5.597 -3.545 -25.351 1.00 95.62 125 ALA A C 1
ATOM 936 O O . ALA A 1 125 ? 5.285 -4.659 -25.770 1.00 95.62 125 ALA A O 1
ATOM 937 N N . PHE A 1 126 ? 5.493 -3.242 -24.052 1.00 95.06 126 PHE A N 1
ATOM 938 C CA . PHE A 1 126 ? 4.916 -4.158 -23.067 1.00 95.06 126 PHE A CA 1
ATOM 939 C C . PHE A 1 126 ? 3.514 -4.639 -23.474 1.00 95.06 126 PHE A C 1
ATOM 941 O O . PHE A 1 126 ? 3.181 -5.811 -23.295 1.00 95.06 126 PHE A O 1
ATOM 948 N N . TRP A 1 127 ? 2.695 -3.772 -24.084 1.00 93.75 127 TRP A N 1
ATOM 949 C CA . TRP A 1 127 ? 1.316 -4.120 -24.448 1.00 93.75 127 TRP A CA 1
ATOM 950 C C . TRP A 1 127 ? 1.212 -5.185 -25.549 1.00 93.75 127 TRP A C 1
ATOM 952 O O . TRP A 1 127 ? 0.213 -5.910 -25.623 1.00 93.75 127 TRP A O 1
ATOM 962 N N . THR A 1 128 ? 2.241 -5.288 -26.389 1.00 95.81 128 THR A N 1
ATOM 963 C CA . THR A 1 128 ? 2.330 -6.244 -27.500 1.00 95.81 128 THR A CA 1
ATOM 964 C C . THR A 1 128 ? 3.229 -7.440 -27.186 1.00 95.81 128 THR A C 1
ATOM 966 O O . THR A 1 128 ? 3.347 -8.339 -28.018 1.00 95.81 128 THR A O 1
ATOM 969 N N . SER A 1 129 ? 3.830 -7.495 -25.992 1.00 96.44 129 SER A N 1
ATOM 970 C CA . SER A 1 129 ? 4.655 -8.626 -25.558 1.00 96.44 129 SER A CA 1
ATOM 971 C C . SER A 1 129 ? 3.840 -9.919 -25.437 1.00 96.44 129 SER A C 1
ATOM 973 O O . SER A 1 129 ? 2.723 -9.928 -24.915 1.00 96.44 129 SER A O 1
ATOM 975 N N . ALA A 1 130 ? 4.439 -11.043 -25.840 1.00 97.25 130 ALA A N 1
ATOM 976 C CA . ALA A 1 130 ? 3.856 -12.375 -25.669 1.00 97.25 130 ALA A CA 1
ATOM 977 C C . ALA A 1 130 ? 3.684 -12.765 -24.187 1.00 97.25 130 ALA A C 1
ATOM 979 O O . ALA A 1 130 ? 2.780 -13.529 -23.851 1.00 97.25 130 ALA A O 1
ATOM 980 N N . THR A 1 131 ? 4.516 -12.221 -23.290 1.00 97.00 131 THR A N 1
ATOM 981 C CA . THR A 1 131 ? 4.487 -12.512 -21.844 1.00 97.00 131 THR A CA 1
ATOM 982 C C . THR A 1 131 ? 3.550 -11.600 -21.055 1.00 97.00 131 THR A C 1
ATOM 984 O O . THR A 1 131 ? 3.311 -11.856 -19.878 1.00 97.00 131 THR A O 1
ATOM 987 N N . ARG A 1 132 ? 2.942 -10.585 -21.693 1.00 96.50 132 ARG A N 1
ATOM 988 C CA . ARG A 1 132 ? 2.176 -9.509 -21.037 1.00 96.50 132 ARG A CA 1
ATOM 989 C C . ARG A 1 132 ? 1.206 -10.000 -19.965 1.00 96.50 132 ARG A C 1
ATOM 991 O O . ARG A 1 132 ? 1.171 -9.460 -18.867 1.00 96.50 132 ARG A O 1
ATOM 998 N N . ASN A 1 133 ? 0.377 -10.996 -20.280 1.00 97.25 133 ASN A N 1
ATOM 999 C CA . ASN A 1 133 ? -0.650 -11.463 -19.343 1.00 97.25 133 ASN A CA 1
ATOM 1000 C C . ASN A 1 133 ? -0.031 -12.103 -18.092 1.00 97.25 133 ASN A C 1
ATOM 1002 O O . ASN A 1 133 ? -0.546 -11.913 -16.994 1.00 97.25 133 ASN A O 1
ATOM 1006 N N . TRP A 1 134 ? 1.069 -12.840 -18.259 1.00 97.81 134 TRP A N 1
ATOM 1007 C CA . TRP A 1 134 ? 1.801 -13.425 -17.142 1.00 97.81 134 TRP A CA 1
ATOM 1008 C C . TRP A 1 134 ? 2.458 -12.337 -16.292 1.00 97.81 134 TRP A C 1
ATOM 1010 O O . TRP A 1 134 ? 2.277 -12.318 -15.076 1.00 97.81 134 TRP A O 1
ATOM 1020 N N . ASP A 1 135 ? 3.116 -11.373 -16.936 1.00 96.31 135 ASP A N 1
ATOM 1021 C CA . ASP A 1 135 ? 3.777 -10.259 -16.253 1.00 96.31 135 ASP A CA 1
ATOM 1022 C C . ASP A 1 135 ? 2.773 -9.402 -15.465 1.00 96.31 135 ASP A C 1
ATOM 1024 O O . ASP A 1 135 ? 3.055 -9.005 -14.339 1.00 96.31 135 ASP A O 1
ATOM 1028 N N . LEU A 1 136 ? 1.561 -9.186 -15.994 1.00 97.06 136 LEU A N 1
ATOM 1029 C CA . LEU A 1 136 ? 0.471 -8.512 -15.277 1.00 97.06 136 LEU A CA 1
ATOM 1030 C C . LEU A 1 136 ? 0.025 -9.287 -14.032 1.00 97.06 136 LEU A C 1
ATOM 1032 O O . LEU A 1 136 ? -0.178 -8.687 -12.975 1.00 97.06 136 LEU A O 1
ATOM 1036 N N . VAL A 1 137 ? -0.124 -10.611 -14.135 1.00 97.56 137 VAL A N 1
ATOM 1037 C CA . VAL A 1 137 ? -0.479 -11.456 -12.984 1.00 97.56 137 VAL A CA 1
ATOM 1038 C C . VAL A 1 137 ? 0.607 -11.378 -11.918 1.00 97.56 137 VAL A C 1
ATOM 1040 O O . VAL A 1 137 ? 0.285 -11.183 -10.745 1.00 97.56 137 VAL A O 1
ATOM 1043 N N . VAL A 1 138 ? 1.880 -11.481 -12.307 1.00 96.50 138 VAL A N 1
ATOM 1044 C CA . VAL A 1 138 ? 3.019 -11.373 -11.385 1.00 96.50 138 VAL A CA 1
ATOM 1045 C C . VAL A 1 138 ? 3.067 -9.989 -10.743 1.00 96.50 138 VAL A C 1
ATOM 1047 O O . VAL A 1 138 ? 3.201 -9.901 -9.521 1.00 96.50 138 VAL A O 1
ATOM 1050 N N . LEU A 1 139 ? 2.898 -8.924 -11.532 1.00 96.25 139 LEU A N 1
ATOM 1051 C CA . LEU A 1 139 ? 2.896 -7.540 -11.064 1.00 96.25 139 LEU A CA 1
ATOM 1052 C C . LEU A 1 139 ? 1.844 -7.351 -9.972 1.00 96.25 139 LEU A C 1
ATOM 1054 O O . LEU A 1 139 ? 2.201 -7.042 -8.839 1.00 96.25 139 LEU A O 1
ATOM 1058 N N . PHE A 1 140 ? 0.570 -7.616 -10.277 1.00 97.38 140 PHE A N 1
ATOM 1059 C CA . PHE A 1 140 ? -0.520 -7.402 -9.326 1.00 97.38 140 PHE A CA 1
ATOM 1060 C C . PHE A 1 140 ? -0.451 -8.346 -8.127 1.00 97.38 140 PHE A C 1
ATOM 1062 O O . PHE A 1 140 ? -0.655 -7.897 -7.002 1.00 97.38 140 PHE A O 1
ATOM 1069 N N . SER A 1 141 ? -0.120 -9.625 -8.324 1.00 97.06 141 SER A N 1
ATOM 1070 C CA . SER A 1 141 ? 0.003 -10.573 -7.205 1.00 97.06 141 SER A CA 1
ATOM 1071 C C . SER A 1 141 ? 1.095 -10.129 -6.237 1.00 97.06 141 SER A C 1
ATOM 1073 O O . SER A 1 141 ? 0.865 -10.074 -5.029 1.00 97.06 141 SER A O 1
ATOM 1075 N N . THR A 1 142 ? 2.253 -9.727 -6.765 1.00 96.31 142 THR A N 1
ATOM 1076 C CA . THR A 1 142 ? 3.357 -9.206 -5.953 1.00 96.31 142 THR A CA 1
ATOM 1077 C C . THR A 1 142 ? 2.956 -7.905 -5.269 1.00 96.31 142 THR A C 1
ATOM 1079 O O . THR A 1 142 ? 3.158 -7.790 -4.065 1.00 96.31 142 THR A O 1
ATOM 1082 N N . SER A 1 143 ? 2.310 -6.965 -5.970 1.00 97.62 143 SER A N 1
ATOM 1083 C CA . SER A 1 143 ? 1.841 -5.702 -5.381 1.00 97.62 143 SER A CA 1
ATOM 1084 C C . SER A 1 143 ? 0.871 -5.921 -4.214 1.00 97.62 143 SER A C 1
ATOM 1086 O O . SER A 1 143 ? 0.989 -5.255 -3.186 1.00 97.62 143 SER A O 1
ATOM 1088 N N . ILE A 1 144 ? -0.056 -6.881 -4.323 1.00 97.50 144 ILE A N 1
ATOM 1089 C CA . ILE A 1 144 ? -0.950 -7.244 -3.214 1.00 97.50 144 ILE A CA 1
ATOM 1090 C C . ILE A 1 144 ? -0.162 -7.835 -2.045 1.00 97.50 144 ILE A C 1
ATOM 1092 O O . ILE A 1 144 ? -0.373 -7.412 -0.909 1.00 97.50 144 ILE A O 1
ATOM 1096 N N . ILE A 1 145 ? 0.756 -8.771 -2.308 1.00 96.12 145 ILE A N 1
ATOM 1097 C CA . ILE A 1 145 ? 1.580 -9.407 -1.270 1.00 96.12 145 ILE A CA 1
ATOM 1098 C C . ILE A 1 145 ? 2.410 -8.360 -0.520 1.00 96.12 145 ILE A C 1
ATOM 1100 O O . ILE A 1 145 ? 2.373 -8.329 0.709 1.00 96.12 145 ILE A O 1
ATOM 1104 N N . VAL A 1 146 ? 3.114 -7.470 -1.228 1.00 96.00 146 VAL A N 1
ATOM 1105 C CA . VAL A 1 146 ? 3.918 -6.421 -0.577 1.00 96.00 146 VAL A CA 1
ATOM 1106 C C . VAL A 1 146 ? 3.047 -5.403 0.146 1.00 96.00 146 VAL A C 1
ATOM 1108 O O . VAL A 1 146 ? 3.414 -4.960 1.228 1.00 96.00 146 VAL A O 1
ATOM 1111 N N . GLY A 1 147 ? 1.849 -5.100 -0.365 1.00 96.31 147 GLY A N 1
ATOM 1112 C CA . GLY A 1 147 ? 0.883 -4.237 0.317 1.00 96.31 147 GLY A CA 1
ATOM 1113 C C . GLY A 1 147 ? 0.546 -4.721 1.732 1.00 96.31 147 GLY A C 1
ATOM 1114 O O . GLY A 1 147 ? 0.368 -3.900 2.637 1.00 96.31 147 GLY A O 1
ATOM 1115 N N . LEU A 1 148 ? 0.543 -6.039 1.970 1.00 96.56 148 LEU A N 1
ATOM 1116 C CA . LEU A 1 148 ? 0.319 -6.627 3.296 1.00 96.56 148 LEU A CA 1
ATOM 1117 C C . LEU A 1 148 ? 1.447 -6.330 4.297 1.00 96.56 148 LEU A C 1
ATOM 1119 O O . LEU A 1 148 ? 1.193 -6.389 5.498 1.00 96.56 148 LEU A O 1
ATOM 1123 N N . LEU A 1 149 ? 2.650 -5.940 3.857 1.00 95.75 149 LEU A N 1
ATOM 1124 C CA . LEU A 1 149 ? 3.744 -5.541 4.757 1.00 95.75 149 LEU A CA 1
ATOM 1125 C C . LEU A 1 149 ? 3.377 -4.316 5.605 1.00 95.75 149 LEU A C 1
ATOM 1127 O O . LEU A 1 149 ? 3.824 -4.195 6.745 1.00 95.75 149 LEU A O 1
ATOM 1131 N N . SER A 1 150 ? 2.481 -3.453 5.111 1.00 96.06 150 SER A N 1
ATOM 1132 C CA . SER A 1 150 ? 1.943 -2.329 5.893 1.00 96.06 150 SER A CA 1
ATOM 1133 C C . SER A 1 150 ? 1.209 -2.766 7.172 1.00 96.06 150 SER A C 1
ATOM 1135 O O . SER A 1 150 ? 1.117 -1.990 8.127 1.00 96.06 150 SER A O 1
ATOM 1137 N N . LEU A 1 151 ? 0.726 -4.016 7.244 1.00 96.06 151 LEU A N 1
ATOM 1138 C CA . LEU A 1 151 ? 0.037 -4.550 8.424 1.00 96.06 151 LEU A CA 1
ATOM 1139 C C . LEU A 1 151 ? 0.950 -4.674 9.642 1.00 96.06 151 LEU A C 1
ATOM 1141 O O . LEU A 1 151 ? 0.456 -4.570 10.765 1.00 96.06 151 LEU A O 1
ATOM 1145 N N . VAL A 1 152 ? 2.259 -4.846 9.434 1.00 94.50 152 VAL A N 1
ATOM 1146 C CA . VAL A 1 152 ? 3.241 -4.983 10.521 1.00 94.50 152 VAL A CA 1
ATOM 1147 C C . VAL A 1 152 ? 3.180 -3.777 11.463 1.00 94.50 152 VAL A C 1
ATOM 1149 O O . VAL A 1 152 ? 3.173 -3.952 12.679 1.00 94.50 152 VAL A O 1
ATOM 1152 N N . ALA A 1 153 ? 3.043 -2.566 10.916 1.00 92.81 153 ALA A N 1
ATOM 1153 C CA . ALA A 1 153 ? 2.850 -1.345 11.701 1.00 92.81 153 ALA A CA 1
ATOM 1154 C C . ALA A 1 153 ? 1.371 -0.983 11.912 1.00 92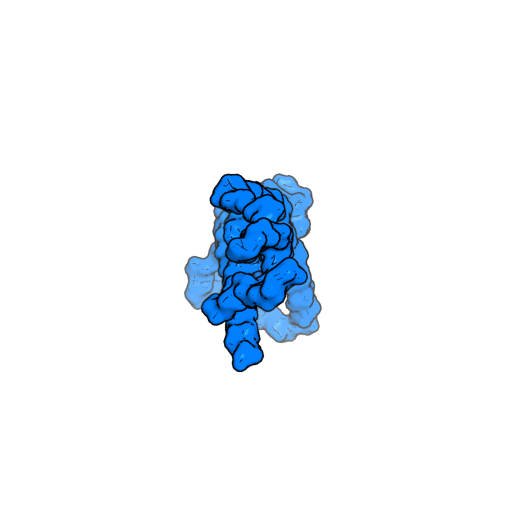.81 153 ALA A C 1
ATOM 1156 O O . ALA A 1 153 ? 1.006 -0.492 12.983 1.00 92.81 153 ALA A O 1
ATOM 1157 N N . ALA A 1 154 ? 0.495 -1.234 10.934 1.00 93.50 154 ALA A N 1
ATOM 1158 C CA . ALA A 1 154 ? -0.900 -0.811 11.037 1.00 93.50 154 ALA A CA 1
ATOM 1159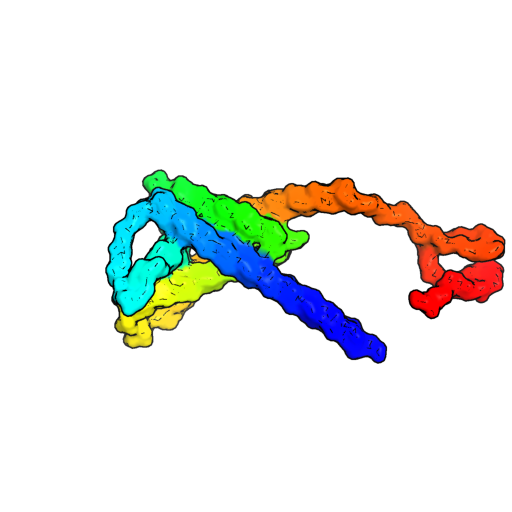 C C . ALA A 1 154 ? -1.664 -1.550 12.148 1.00 93.50 154 ALA A C 1
ATOM 1161 O O . ALA A 1 154 ? -2.406 -0.923 12.899 1.00 93.50 154 ALA A O 1
ATOM 1162 N N . LEU A 1 155 ? -1.489 -2.868 12.295 1.00 93.88 155 LEU A N 1
ATOM 1163 C CA . LEU A 1 155 ? -2.226 -3.663 13.286 1.00 93.88 155 LEU A CA 1
ATOM 1164 C C . LEU A 1 155 ? -1.976 -3.248 14.747 1.00 93.88 155 LEU A C 1
ATOM 1166 O O . LEU A 1 155 ? -2.963 -3.037 15.463 1.00 93.88 155 LEU A O 1
ATOM 1170 N N . PRO A 1 156 ? -0.720 -3.118 15.226 1.00 93.12 156 PRO A N 1
ATOM 1171 C CA . PRO A 1 156 ? -0.484 -2.660 16.591 1.00 93.12 156 PRO A CA 1
ATOM 1172 C C . PRO A 1 156 ? -1.024 -1.244 16.805 1.00 93.12 156 PRO A C 1
ATOM 1174 O O . PRO A 1 156 ? -1.634 -0.976 17.840 1.00 93.12 156 PRO A O 1
ATOM 1177 N N . LEU A 1 157 ? -0.899 -0.359 15.812 1.00 92.44 157 LEU A N 1
ATOM 1178 C CA . LEU A 1 157 ? -1.375 1.015 15.933 1.00 92.44 157 LEU A CA 1
ATOM 1179 C C . LEU A 1 157 ? -2.907 1.108 15.956 1.00 92.44 157 LEU A C 1
ATOM 1181 O O . LEU A 1 157 ? -3.461 1.840 16.771 1.00 92.44 157 LEU A O 1
ATOM 1185 N N . VAL A 1 158 ? -3.612 0.312 15.148 1.00 92.19 158 VAL A N 1
ATOM 1186 C CA . VAL A 1 158 ? -5.081 0.195 15.208 1.00 92.19 158 VAL A CA 1
ATOM 1187 C C . VAL A 1 158 ? -5.532 -0.275 16.588 1.00 92.19 158 VAL A C 1
ATOM 1189 O O . VAL A 1 158 ? -6.493 0.269 17.135 1.00 92.19 158 VAL A O 1
ATOM 1192 N N . LYS A 1 159 ? -4.824 -1.242 17.189 1.00 91.44 159 LYS A N 1
ATOM 1193 C CA . LYS A 1 159 ? -5.109 -1.687 18.558 1.00 91.44 159 LYS A CA 1
ATOM 1194 C C . LYS A 1 159 ? -4.934 -0.538 19.554 1.00 91.44 159 LYS A C 1
ATOM 1196 O O . LYS A 1 159 ? -5.847 -0.297 20.338 1.00 91.44 159 LYS A O 1
ATOM 1201 N N . LEU A 1 160 ? -3.829 0.205 19.488 1.00 91.44 160 LEU A N 1
ATOM 1202 C CA . LEU A 1 160 ? -3.583 1.360 20.362 1.00 91.44 160 LEU A CA 1
ATOM 1203 C C . LEU A 1 160 ? -4.656 2.447 20.209 1.00 91.44 160 LEU A C 1
ATOM 1205 O O . LEU A 1 160 ? -5.201 2.911 21.206 1.00 91.44 160 LEU A O 1
ATOM 1209 N N . ILE A 1 161 ? -5.025 2.791 18.973 1.00 88.75 161 ILE A N 1
ATOM 1210 C CA . ILE A 1 161 ? -6.094 3.760 18.690 1.00 88.75 161 ILE A CA 1
ATOM 1211 C C . ILE A 1 161 ? -7.425 3.275 19.276 1.00 88.75 161 ILE A C 1
ATOM 1213 O O . ILE A 1 161 ? -8.163 4.059 19.868 1.00 88.75 161 ILE A O 1
ATOM 1217 N N . SER A 1 162 ? -7.738 1.983 19.140 1.00 87.00 162 SER A N 1
ATOM 1218 C CA . SER A 1 162 ? -8.975 1.418 19.685 1.00 87.00 162 SER A CA 1
ATOM 1219 C C . SER A 1 162 ? -9.016 1.451 21.215 1.00 87.00 162 SER A C 1
ATOM 1221 O O . SER A 1 162 ? -10.071 1.740 21.776 1.00 87.00 162 SER A O 1
ATOM 1223 N N . LEU A 1 163 ? -7.874 1.224 21.877 1.00 86.31 163 LEU A N 1
ATOM 1224 C CA . LEU A 1 163 ? -7.746 1.302 23.332 1.00 86.31 163 LEU A CA 1
ATOM 1225 C C . LEU A 1 163 ? -7.943 2.743 23.815 1.00 86.31 163 LEU A C 1
ATOM 1227 O O . LEU A 1 163 ? -8.814 2.982 24.648 1.00 86.31 163 LEU A O 1
ATOM 1231 N N . ALA A 1 164 ? -7.264 3.714 23.201 1.00 86.31 164 ALA A N 1
ATOM 1232 C CA . ALA A 1 164 ? -7.436 5.134 23.524 1.00 86.31 164 ALA A CA 1
ATOM 1233 C C . ALA A 1 164 ? -8.888 5.618 23.312 1.00 86.31 164 ALA A C 1
ATOM 1235 O O . ALA A 1 164 ? -9.434 6.399 24.090 1.00 86.31 164 ALA A O 1
ATOM 1236 N N . GLN A 1 165 ? -9.564 5.118 22.273 1.00 83.06 165 GLN A N 1
ATOM 1237 C CA . GLN A 1 165 ? -10.985 5.403 22.043 1.00 83.06 165 GLN A CA 1
ATOM 1238 C C . GLN A 1 165 ? -11.925 4.671 23.006 1.00 83.06 165 GLN A C 1
ATOM 1240 O O . GLN A 1 165 ? -13.079 5.069 23.142 1.00 83.06 165 GLN A O 1
ATOM 1245 N N . SER A 1 166 ? -11.491 3.573 23.621 1.00 73.25 166 SER A N 1
ATOM 1246 C CA . SER A 1 166 ? -12.304 2.852 24.601 1.00 73.25 166 SER A CA 1
ATOM 1247 C C . SER A 1 166 ? -12.298 3.539 25.963 1.00 73.25 166 SER A C 1
ATOM 1249 O O . SER A 1 166 ? -13.342 3.592 26.598 1.00 73.25 166 SER A O 1
ATOM 1251 N N . GLU A 1 167 ? -11.186 4.172 26.347 1.00 70.56 167 GLU A N 1
ATOM 1252 C CA . GLU A 1 167 ? -11.086 4.964 27.584 1.00 70.56 167 GLU A CA 1
ATOM 1253 C C . GLU A 1 167 ? -11.995 6.202 27.576 1.00 70.56 167 GLU A C 1
ATOM 1255 O O . GLU A 1 167 ? -12.413 6.686 28.622 1.00 70.56 167 GLU A O 1
ATOM 1260 N N . THR A 1 168 ? -12.343 6.700 26.388 1.00 66.31 168 THR A N 1
ATOM 1261 C CA . THR A 1 168 ? -13.224 7.866 26.214 1.00 66.31 168 THR A CA 1
ATOM 1262 C C . THR A 1 168 ? -14.701 7.501 26.073 1.00 66.31 168 THR A C 1
ATOM 1264 O O . THR A 1 168 ? -15.559 8.385 26.096 1.00 66.31 168 THR A O 1
ATOM 1267 N N . LYS A 1 169 ? -15.034 6.212 25.932 1.00 60.53 169 LYS A N 1
ATOM 1268 C CA . LYS A 1 169 ? -16.425 5.754 25.863 1.00 60.53 169 LYS A CA 1
ATOM 1269 C C . LYS A 1 169 ? -16.923 5.465 27.270 1.00 60.53 169 LYS A C 1
ATOM 1271 O O . LYS A 1 169 ? -16.332 4.666 27.987 1.00 60.53 169 LYS A O 1
ATOM 1276 N N . LEU A 1 170 ? -18.045 6.087 27.636 1.00 61.44 170 LEU A N 1
ATOM 1277 C CA . LEU A 1 170 ? -18.785 5.729 28.845 1.00 61.44 170 LEU A CA 1
ATOM 1278 C C . LEU A 1 170 ? -19.006 4.207 28.863 1.00 61.44 170 LEU A C 1
ATOM 1280 O O . LEU A 1 170 ? -19.358 3.649 27.812 1.00 61.44 170 LEU A O 1
ATOM 1284 N N . PRO A 1 171 ? -18.800 3.532 30.010 1.00 66.31 171 PRO A N 1
ATOM 1285 C CA . PRO A 1 171 ? -19.079 2.110 30.103 1.00 66.31 171 PRO A CA 1
ATOM 1286 C C . PRO A 1 171 ? -20.532 1.867 29.672 1.00 66.31 171 PRO A C 1
ATOM 1288 O O . PRO A 1 171 ? -21.413 2.671 30.003 1.00 66.31 171 PRO A O 1
ATOM 1291 N N . PRO A 1 172 ? -20.806 0.802 28.896 1.00 58.69 172 PRO A N 1
ATOM 1292 C CA . PRO A 1 172 ? -22.180 0.443 28.582 1.00 58.69 172 PRO A CA 1
ATOM 1293 C C . PRO A 1 172 ? -22.949 0.276 29.903 1.00 58.69 172 PRO A C 1
ATOM 1295 O O . PRO A 1 172 ? -22.375 -0.251 30.858 1.00 58.69 172 PRO A O 1
ATOM 1298 N N . PRO A 1 173 ? -24.210 0.738 29.996 1.00 61.50 173 PRO A N 1
ATOM 1299 C CA . PRO A 1 173 ? -24.967 0.656 31.241 1.00 61.50 173 PRO A CA 1
ATOM 1300 C C . PRO A 1 173 ? -24.990 -0.796 31.737 1.00 61.50 173 PRO A C 1
ATOM 1302 O O . PRO A 1 173 ? -25.344 -1.694 30.973 1.00 61.50 173 PRO A O 1
ATOM 1305 N N . GLU A 1 174 ? -24.612 -1.022 33.002 1.00 65.62 174 GLU A N 1
ATOM 1306 C CA . GLU A 1 174 ? -24.466 -2.365 33.601 1.00 65.62 174 GLU A CA 1
ATOM 1307 C C . GLU A 1 174 ? -25.743 -3.210 33.500 1.00 65.62 174 GLU A C 1
ATOM 1309 O O . GLU A 1 174 ? -25.701 -4.439 33.493 1.00 65.62 174 GLU A O 1
ATOM 1314 N N . SER A 1 175 ? -26.898 -2.556 33.397 1.00 65.06 175 SER A N 1
ATOM 1315 C CA . SER A 1 175 ? -28.157 -3.200 33.059 1.00 65.06 175 SER A CA 1
ATOM 1316 C C . SER A 1 175 ? -29.108 -2.206 32.403 1.00 65.06 175 SER A C 1
ATOM 1318 O O . SER A 1 175 ? -29.174 -1.033 32.770 1.00 65.06 175 SER A O 1
ATOM 1320 N N . ILE A 1 176 ? -29.871 -2.679 31.418 1.00 61.09 176 ILE A N 1
ATOM 1321 C CA . ILE A 1 176 ? -31.040 -1.947 30.942 1.00 61.09 176 ILE A CA 1
ATOM 1322 C C . ILE A 1 176 ? -32.152 -2.249 31.943 1.00 61.09 176 ILE A C 1
ATOM 1324 O O . ILE A 1 176 ? -32.791 -3.296 31.857 1.00 61.09 176 ILE A O 1
ATOM 1328 N N . LEU A 1 177 ? -32.322 -1.368 32.926 1.00 69.44 177 LEU A N 1
ATOM 1329 C CA . LEU A 1 177 ? -33.408 -1.473 33.893 1.00 69.44 177 LEU A CA 1
ATOM 1330 C C . LEU A 1 177 ? -34.650 -0.815 33.301 1.00 69.44 177 LEU A C 1
ATOM 1332 O O . LEU A 1 177 ? -34.679 0.393 33.074 1.00 69.44 177 LEU A O 1
ATOM 1336 N N . THR A 1 178 ? -35.671 -1.625 33.038 1.00 77.12 178 THR A N 1
ATOM 1337 C CA . THR A 1 178 ? -37.009 -1.124 32.724 1.00 77.12 178 THR A CA 1
ATOM 1338 C C . THR A 1 178 ? -37.838 -1.230 33.993 1.00 77.12 178 THR A C 1
ATOM 1340 O O . THR A 1 178 ? -38.108 -2.338 34.460 1.00 77.12 178 THR A O 1
ATOM 1343 N N . THR A 1 179 ? -38.218 -0.091 34.567 1.00 78.31 179 THR A N 1
ATOM 1344 C CA . THR A 1 179 ? -39.043 -0.043 35.779 1.00 78.31 179 THR A CA 1
ATOM 1345 C C . THR A 1 179 ? -40.490 0.217 35.392 1.00 78.31 179 THR A C 1
ATOM 1347 O O . THR A 1 179 ? -40.794 1.198 34.716 1.00 78.31 179 THR A O 1
ATOM 1350 N N . CYS A 1 180 ? -41.392 -0.668 35.805 1.00 80.75 180 CYS A N 1
ATOM 1351 C CA . CYS A 1 180 ? -42.824 -0.444 35.680 1.00 80.75 180 CYS A CA 1
ATOM 1352 C C . CYS A 1 180 ? -43.325 0.485 36.790 1.00 80.75 180 CYS A C 1
ATOM 1354 O O . CYS A 1 180 ? -42.833 0.431 37.912 1.00 80.75 180 CYS A O 1
ATOM 1356 N N . GLU A 1 181 ? -44.379 1.257 36.523 1.00 83.62 181 GLU A N 1
ATOM 1357 C CA . GLU A 1 181 ? -45.082 2.058 37.539 1.00 83.62 181 GLU A CA 1
ATOM 1358 C C . GLU A 1 181 ? -45.620 1.220 38.710 1.00 83.62 181 GLU A C 1
ATOM 1360 O O . GLU A 1 181 ? -45.820 1.743 39.800 1.00 83.62 181 GLU A O 1
ATOM 1365 N N . CYS A 1 182 ? -45.836 -0.085 38.512 1.00 83.81 182 CYS A N 1
ATOM 1366 C CA . CYS A 1 182 ? -46.216 -0.998 39.591 1.00 83.81 182 CYS A CA 1
ATOM 1367 C C . CYS A 1 182 ? -45.036 -1.423 40.489 1.00 83.81 182 CYS A C 1
ATOM 1369 O O . CYS A 1 182 ? -45.232 -2.224 41.395 1.00 83.81 182 CYS A O 1
ATOM 1371 N N . GLY A 1 183 ? -43.816 -0.945 40.218 1.00 82.31 183 GLY A N 1
ATOM 1372 C CA . GLY A 1 183 ? -42.603 -1.256 40.981 1.00 82.31 183 GLY A CA 1
ATOM 1373 C C . GLY A 1 183 ? -41.805 -2.468 40.485 1.00 82.31 183 GLY A C 1
ATOM 1374 O O . GLY A 1 183 ? -40.741 -2.751 41.028 1.00 82.31 183 GLY A O 1
ATOM 1375 N N . ALA A 1 184 ? -42.267 -3.176 39.448 1.00 83.06 184 ALA A N 1
ATOM 1376 C CA . ALA A 1 184 ? -41.524 -4.294 38.866 1.00 83.06 184 ALA A CA 1
ATOM 1377 C C . ALA A 1 184 ? -40.283 -3.800 38.102 1.00 83.06 184 ALA A C 1
ATOM 1379 O O . ALA A 1 184 ? -40.380 -2.882 37.284 1.00 83.06 184 ALA A O 1
ATOM 1380 N N . VAL A 1 185 ? -39.128 -4.427 38.345 1.00 82.56 185 VAL A N 1
ATOM 1381 C CA . VAL A 1 185 ? -37.848 -4.080 37.712 1.00 82.56 185 VAL A CA 1
ATOM 1382 C C . VAL A 1 185 ? -37.402 -5.218 36.803 1.00 82.56 185 VAL A C 1
ATOM 1384 O O . VAL A 1 185 ? -37.177 -6.341 37.252 1.00 82.56 185 VAL A O 1
ATOM 1387 N N . PHE A 1 186 ? -37.227 -4.915 35.519 1.00 78.25 186 PHE A N 1
ATOM 1388 C CA . PHE A 1 186 ? -36.786 -5.876 34.512 1.00 78.25 186 PHE A CA 1
ATOM 1389 C C . PHE A 1 186 ? -35.359 -5.563 34.068 1.00 78.25 186 PHE A C 1
ATOM 1391 O O . PHE A 1 186 ? -35.059 -4.426 33.719 1.00 78.25 186 PHE A O 1
ATOM 1398 N N . LYS A 1 187 ? -34.493 -6.584 34.008 1.00 78.38 187 LYS A N 1
ATOM 1399 C CA . LYS A 1 187 ? -33.127 -6.488 33.443 1.00 78.38 187 LYS A CA 1
ATOM 1400 C C . LYS A 1 187 ? -33.095 -6.511 31.903 1.00 78.38 187 LYS A C 1
ATOM 1402 O O . LYS A 1 187 ? -32.038 -6.664 31.297 1.00 78.38 187 LYS A O 1
ATOM 1407 N N . SER A 1 188 ? -34.260 -6.433 31.269 1.00 72.75 188 SER A N 1
ATOM 1408 C CA . SER A 1 188 ? -34.468 -6.464 29.822 1.00 72.75 188 SER A CA 1
ATOM 1409 C C . SER A 1 188 ? -35.388 -5.308 29.409 1.00 72.75 188 SER A C 1
ATOM 1411 O O . SER A 1 188 ? -35.837 -4.539 30.260 1.00 72.75 188 SER A O 1
ATOM 1413 N N . ARG A 1 189 ? -35.687 -5.169 28.109 1.00 77.00 189 ARG A N 1
ATOM 1414 C CA . ARG A 1 189 ? -36.700 -4.233 27.578 1.00 77.00 189 ARG A CA 1
ATOM 1415 C C . ARG A 1 189 ? -37.996 -4.972 27.216 1.00 77.00 189 ARG A C 1
ATOM 1417 O O . ARG A 1 189 ? -38.266 -5.153 26.027 1.00 77.00 189 ARG A O 1
ATOM 1424 N N . PRO A 1 190 ? -38.775 -5.472 28.191 1.00 78.75 190 PRO A N 1
ATOM 1425 C CA . PRO A 1 190 ? -40.029 -6.136 27.880 1.00 78.75 190 PRO A CA 1
ATOM 1426 C C . PRO A 1 190 ? -41.047 -5.120 27.349 1.00 78.75 190 PRO A C 1
ATOM 1428 O O . PRO A 1 190 ? -41.109 -3.977 27.797 1.00 78.75 190 PRO A O 1
ATOM 1431 N N . LEU A 1 191 ? -41.866 -5.545 26.387 1.00 84.12 191 LEU A N 1
ATOM 1432 C CA . LEU A 1 191 ? -42.951 -4.719 25.849 1.00 84.12 191 LEU A CA 1
ATOM 1433 C C . LEU A 1 191 ? -44.103 -4.567 26.852 1.00 84.12 191 LEU A C 1
ATOM 1435 O O . LEU A 1 191 ? -44.801 -3.556 26.837 1.00 84.12 191 LEU A O 1
ATOM 1439 N N . LEU A 1 192 ? -44.287 -5.567 27.716 1.00 85.00 192 LEU A N 1
ATOM 1440 C CA . LEU A 1 192 ? -45.363 -5.682 28.695 1.00 85.00 192 LEU A CA 1
ATOM 1441 C C . LEU A 1 192 ? -44.778 -6.057 30.059 1.00 85.00 192 LEU A C 1
ATOM 1443 O O . LEU A 1 192 ? -43.868 -6.879 30.144 1.00 85.00 192 LEU A O 1
ATOM 1447 N N . CYS A 1 193 ? -45.315 -5.470 31.121 1.00 86.56 193 CYS A N 1
ATOM 1448 C CA . CYS A 1 193 ? -45.004 -5.849 32.490 1.00 86.56 193 CYS A CA 1
ATOM 1449 C C . CYS A 1 193 ? -45.637 -7.209 32.806 1.00 86.56 193 CYS A C 1
ATOM 1451 O O . CYS A 1 193 ? -46.850 -7.360 32.661 1.00 86.56 193 CYS A O 1
ATOM 1453 N N . SER A 1 194 ? -44.843 -8.177 33.268 1.00 86.69 194 SER A N 1
ATOM 1454 C CA . SER A 1 194 ? -45.350 -9.496 33.678 1.00 86.69 194 SER A CA 1
ATOM 1455 C C . SER A 1 194 ? -46.276 -9.436 34.894 1.00 86.69 194 SER A C 1
ATOM 1457 O O . SER A 1 194 ? -47.146 -10.287 35.021 1.00 86.69 194 SER A O 1
ATOM 1459 N N . GLU A 1 195 ? -46.106 -8.434 35.763 1.00 87.75 195 GLU A N 1
ATOM 1460 C CA . GLU A 1 195 ? -46.863 -8.314 37.015 1.00 87.75 195 GLU A CA 1
ATOM 1461 C C . GLU A 1 195 ? -48.224 -7.637 36.821 1.00 87.75 195 GLU A C 1
ATOM 1463 O O . GLU A 1 195 ? -49.239 -8.107 37.320 1.00 87.75 195 GLU A O 1
ATOM 1468 N N . CYS A 1 196 ? -48.268 -6.517 36.092 1.00 89.00 196 CYS A N 1
ATOM 1469 C CA . CYS A 1 196 ? -49.484 -5.702 35.970 1.00 89.00 196 CYS A CA 1
ATOM 1470 C C . CYS A 1 196 ? -50.062 -5.643 34.550 1.00 89.00 196 CYS A C 1
ATOM 1472 O O . CYS A 1 196 ? -51.041 -4.935 34.319 1.00 89.00 196 CYS A O 1
ATOM 1474 N N . GLY A 1 197 ? -49.438 -6.319 33.579 1.00 83.81 197 GLY A N 1
ATOM 1475 C CA . GLY A 1 197 ? -49.884 -6.349 32.183 1.00 83.81 197 GLY A CA 1
ATOM 1476 C C . GLY A 1 197 ? -49.773 -5.016 31.432 1.00 83.81 197 GLY A C 1
ATOM 1477 O O . GLY A 1 197 ? -50.170 -4.941 30.272 1.00 83.81 197 GLY A O 1
ATOM 1478 N N . ARG A 1 198 ? -49.244 -3.949 32.052 1.00 83.50 198 ARG A N 1
ATOM 1479 C CA . ARG A 1 198 ? -49.088 -2.639 31.398 1.00 83.50 198 ARG A CA 1
ATOM 1480 C C . ARG A 1 198 ? -47.993 -2.659 30.344 1.00 83.50 198 ARG A C 1
ATOM 1482 O O . ARG A 1 198 ? -46.969 -3.318 30.501 1.00 83.50 198 ARG A O 1
ATOM 1489 N N . GLN A 1 199 ? -48.189 -1.876 29.294 1.00 83.81 199 GLN A N 1
ATOM 1490 C CA . GLN A 1 199 ? -47.212 -1.697 28.228 1.00 83.81 199 GLN A CA 1
ATOM 1491 C C . GLN A 1 199 ? -46.066 -0.792 28.706 1.00 83.81 199 GLN A C 1
ATOM 1493 O O . GLN A 1 199 ? -46.308 0.314 29.182 1.00 83.81 199 GLN A O 1
ATOM 1498 N N . LEU A 1 200 ? -44.825 -1.273 28.606 1.00 74.75 200 LEU A N 1
ATOM 1499 C CA . LEU A 1 200 ? -43.625 -0.594 29.122 1.00 74.75 200 LEU A CA 1
ATOM 1500 C C . LEU A 1 200 ? -42.813 0.120 28.040 1.00 74.75 200 LEU A C 1
ATOM 1502 O O . LEU A 1 200 ? -42.075 1.055 28.330 1.00 74.75 200 LEU A O 1
ATOM 1506 N N . SER A 1 201 ? -42.952 -0.301 26.786 1.00 65.69 201 SER A N 1
ATOM 1507 C CA . SER A 1 201 ? -42.302 0.342 25.648 1.00 65.69 201 SER A CA 1
ATOM 1508 C C . SER A 1 201 ? -43.328 1.189 24.902 1.00 65.69 201 SER A C 1
ATOM 1510 O O . SER A 1 201 ? -44.157 0.657 24.162 1.00 65.69 201 SER A O 1
ATOM 1512 N N . LYS A 1 202 ? -43.274 2.515 25.077 1.00 52.44 202 LYS A N 1
ATOM 1513 C CA . LYS A 1 202 ? -43.828 3.424 24.069 1.00 52.44 202 LYS A CA 1
ATOM 1514 C C . LYS A 1 202 ? -42.925 3.337 22.840 1.00 52.44 202 LYS A C 1
ATOM 1516 O O . LYS A 1 202 ? -41.715 3.513 22.952 1.00 52.44 202 LYS A O 1
ATOM 1521 N N . ARG A 1 203 ? -43.513 3.004 21.690 1.00 40.44 203 ARG A N 1
ATOM 1522 C CA . ARG A 1 203 ? -42.872 3.210 20.389 1.00 40.44 203 ARG A CA 1
ATOM 1523 C C . ARG A 1 203 ? -42.889 4.713 20.119 1.00 40.44 203 ARG A C 1
ATOM 1525 O O . ARG A 1 203 ? -43.899 5.216 19.637 1.00 40.44 203 ARG A O 1
ATOM 1532 N N . GLU A 1 204 ? -41.812 5.394 20.474 1.00 37.28 204 GLU A N 1
ATOM 1533 C CA . GLU A 1 204 ? -41.431 6.690 19.901 1.00 37.28 204 GLU A CA 1
ATOM 1534 C C . GLU A 1 204 ? -40.108 6.508 19.157 1.00 37.28 204 GLU A C 1
ATOM 1536 O O . GLU A 1 204 ? -39.221 5.808 19.705 1.00 37.28 204 GLU A O 1
#

Secondary structure (DSSP, 8-state):
-HHHHHHHHHHHHHHHHHHHHHHHHHHHHHHHHHHHHHH-PPPP-PPTTGGGGHHHHHHHHHHHTHHHHTT-TTTHHHHHHHHHHHHHHHGGG-SSHHHHHHHHHHHHHHHHHHHHHHHHHH-GGGGG-TTHHHHHHHHHHHHHHHHGGGHHHHHHHHHHHHHHHHHTSPPPPS---EE-TTS-EESS--SB-TTT--B-----

Sequence (204 aa):
MLTWHADAGLEQARNHIVRNLLGGLIGSVVGAGVLAILLAPHPVAYPSPFDNIWVLLVGCENLQQSVPHLLDPNTAGSFLASWLVIGVVVAPFSKSYWNAVRTSVWVGVVIGIVSLSSILIVNPAFWTSATRNWDLVVLFSTSIIVGLLSLVAALPLVKLISLAQSETKLPPPESILTTCECGAVFKSRPLLCSECGRQLSKRE

pLDDT: mean 87.69, std 12.19, range [37.28, 98.25]